Protein AF-A0A7Y5V5Z9-F1 (afdb_monomer_lite)

Structure (mmCIF, N/CA/C/O backbone):
data_AF-A0A7Y5V5Z9-F1
#
_entry.id   AF-A0A7Y5V5Z9-F1
#
loop_
_atom_site.group_PDB
_atom_site.id
_atom_site.type_symbol
_atom_site.label_atom_id
_atom_site.label_alt_id
_atom_site.label_comp_id
_atom_site.label_asym_id
_atom_site.label_entity_id
_atom_site.label_seq_id
_atom_site.pdbx_PDB_ins_code
_atom_site.Cartn_x
_atom_site.Cartn_y
_atom_site.Cartn_z
_atom_site.occupancy
_atom_site.B_iso_or_equiv
_atom_site.auth_seq_id
_atom_site.auth_comp_id
_atom_site.auth_asym_id
_atom_site.auth_atom_id
_atom_site.pdbx_PDB_model_num
ATOM 1 N N . MET A 1 1 ? 49.780 19.602 -108.040 1.00 44.00 1 MET A N 1
ATOM 2 C CA . MET A 1 1 ? 49.962 18.601 -106.967 1.00 44.00 1 MET A CA 1
ATOM 3 C C . MET A 1 1 ? 50.532 19.293 -105.732 1.00 44.00 1 MET A C 1
ATOM 5 O O . MET A 1 1 ? 51.737 19.474 -105.657 1.00 44.00 1 MET A O 1
ATOM 9 N N . ARG A 1 2 ? 49.679 19.759 -104.810 1.00 35.19 2 ARG A N 1
ATOM 10 C CA . ARG A 1 2 ? 50.057 20.140 -103.437 1.00 35.19 2 ARG A CA 1
ATOM 11 C C . ARG A 1 2 ? 48.888 19.784 -102.515 1.00 35.19 2 ARG A C 1
ATOM 13 O O . ARG A 1 2 ? 47.754 20.159 -102.791 1.00 35.19 2 ARG A O 1
ATOM 20 N N . LEU A 1 3 ? 49.211 18.950 -101.533 1.00 38.56 3 LEU A N 1
ATOM 21 C CA . LEU A 1 3 ? 48.338 18.221 -100.618 1.00 38.56 3 LEU A CA 1
ATOM 22 C C . LEU A 1 3 ? 47.793 19.135 -99.508 1.00 38.56 3 LEU A C 1
ATOM 24 O O . LEU A 1 3 ? 48.523 19.983 -98.998 1.00 38.56 3 LEU A O 1
ATOM 28 N N . LEU A 1 4 ? 46.537 18.896 -99.119 1.00 42.97 4 LEU A N 1
ATOM 29 C CA . LEU A 1 4 ? 45.947 19.326 -97.850 1.00 42.97 4 LEU A CA 1
ATOM 30 C C . LEU A 1 4 ? 46.611 18.599 -96.670 1.00 42.97 4 LEU A C 1
ATOM 32 O O . LEU A 1 4 ? 46.812 17.390 -96.750 1.00 42.97 4 LEU A O 1
ATOM 36 N N . SER A 1 5 ? 46.792 19.302 -95.549 1.00 54.59 5 SER A N 1
ATOM 37 C CA . SER A 1 5 ? 46.901 18.693 -94.217 1.00 54.59 5 SER A CA 1
ATOM 38 C C . SER A 1 5 ? 46.142 19.549 -93.202 1.00 54.59 5 SER A C 1
ATOM 40 O O . SER A 1 5 ? 46.555 20.661 -92.883 1.00 54.59 5 SER A O 1
ATOM 42 N N . PHE A 1 6 ? 45.015 19.023 -92.722 1.00 46.59 6 PHE A N 1
ATOM 43 C CA . PHE A 1 6 ? 44.246 19.528 -91.583 1.00 46.59 6 PHE A CA 1
ATOM 44 C C . PHE A 1 6 ? 44.761 18.840 -90.310 1.00 46.59 6 PHE A C 1
ATOM 46 O O . PHE A 1 6 ? 44.836 17.613 -90.269 1.00 46.59 6 PHE A O 1
ATOM 53 N N . LEU A 1 7 ? 45.104 19.613 -89.277 1.00 55.12 7 LEU A N 1
ATOM 54 C CA . LEU A 1 7 ? 45.460 19.099 -87.952 1.00 55.12 7 LEU A CA 1
ATOM 55 C C . LEU A 1 7 ? 44.203 19.124 -87.066 1.00 55.12 7 LEU A C 1
ATOM 57 O O . LEU A 1 7 ? 43.649 20.194 -86.818 1.00 55.12 7 LEU A O 1
ATOM 61 N N . ALA A 1 8 ? 43.743 17.961 -86.604 1.00 48.59 8 ALA A N 1
ATOM 62 C CA . ALA A 1 8 ? 42.643 17.844 -85.649 1.00 48.59 8 ALA A CA 1
ATOM 63 C C . ALA A 1 8 ? 43.195 17.842 -84.214 1.00 48.59 8 ALA A C 1
ATOM 65 O O . ALA A 1 8 ? 44.027 17.007 -83.862 1.00 48.59 8 ALA A O 1
ATOM 66 N N . PHE A 1 9 ? 42.729 18.782 -83.391 1.00 49.47 9 PHE A N 1
ATOM 67 C CA . PHE A 1 9 ? 43.051 18.880 -81.968 1.00 49.47 9 PHE A CA 1
ATOM 68 C C . PHE A 1 9 ? 42.037 18.035 -81.179 1.00 49.47 9 PHE A C 1
ATOM 70 O O . PHE A 1 9 ? 40.844 18.336 -81.186 1.00 49.47 9 PHE A O 1
ATOM 77 N N . VAL A 1 10 ? 42.486 16.958 -80.529 1.00 57.59 10 VAL A N 1
ATOM 78 C CA . VAL A 1 10 ? 41.646 16.130 -79.646 1.00 57.59 10 VAL A CA 1
ATOM 79 C C . VAL A 1 10 ? 41.722 16.701 -78.232 1.00 57.59 10 VAL A C 1
ATOM 81 O O . VAL A 1 10 ? 42.780 16.687 -77.608 1.00 57.59 10 VAL A O 1
ATOM 84 N N . ALA A 1 11 ? 40.600 17.210 -77.724 1.00 49.50 11 ALA A N 1
ATOM 85 C CA . ALA A 1 11 ? 40.460 17.619 -76.331 1.00 49.50 11 ALA A CA 1
ATOM 86 C C . ALA A 1 11 ? 40.194 16.384 -75.452 1.00 49.50 11 ALA A C 1
ATOM 88 O O . ALA A 1 11 ? 39.165 15.725 -75.592 1.00 49.50 11 ALA A O 1
ATOM 89 N N . ALA A 1 12 ? 41.121 16.068 -74.547 1.00 50.78 12 ALA A N 1
ATOM 90 C CA . ALA A 1 12 ? 40.931 15.047 -73.522 1.00 50.78 12 ALA A CA 1
ATOM 91 C C . ALA A 1 12 ? 40.111 15.635 -72.361 1.00 50.78 12 ALA A C 1
ATOM 93 O O . ALA A 1 12 ? 40.585 16.505 -71.632 1.00 50.78 12 ALA A O 1
ATOM 94 N N . GLY A 1 13 ? 38.867 15.181 -72.206 1.00 44.56 13 GLY A N 1
ATOM 95 C CA . GLY A 1 13 ? 38.032 15.500 -71.051 1.00 44.56 13 GLY A CA 1
ATOM 96 C C . GLY A 1 13 ? 38.411 14.636 -69.849 1.00 44.56 13 GLY A C 1
ATOM 97 O O . GLY A 1 13 ? 38.277 13.415 -69.898 1.00 44.56 13 GLY A O 1
ATOM 98 N N . SER A 1 14 ? 38.858 15.260 -68.760 1.00 49.44 14 SER A N 1
ATOM 99 C CA . SER A 1 14 ? 39.035 14.598 -67.465 1.00 49.44 14 SER A CA 1
ATOM 100 C C . SER A 1 14 ? 37.669 14.362 -66.819 1.00 49.44 14 SER A C 1
ATOM 102 O O . SER A 1 14 ? 37.056 15.289 -66.292 1.00 49.44 14 SER A O 1
ATOM 104 N N . ALA A 1 15 ? 37.182 13.123 -66.851 1.00 53.50 15 ALA A N 1
ATOM 105 C CA . ALA A 1 15 ? 36.038 12.713 -66.047 1.00 53.50 15 ALA A CA 1
ATOM 106 C C . ALA A 1 15 ? 36.472 12.625 -64.575 1.00 53.50 15 ALA A C 1
ATOM 108 O O . ALA A 1 15 ? 37.228 11.733 -64.189 1.00 53.50 15 ALA A O 1
ATOM 109 N N . ALA A 1 16 ? 36.007 13.564 -63.750 1.00 52.38 16 ALA A N 1
ATOM 110 C CA . ALA A 1 16 ? 36.101 13.457 -62.303 1.00 52.38 16 ALA A CA 1
ATOM 111 C C . ALA A 1 16 ? 35.260 12.255 -61.854 1.00 52.38 16 ALA A C 1
ATOM 113 O O . ALA A 1 16 ? 34.030 12.287 -61.906 1.00 52.38 16 ALA A O 1
ATOM 114 N N . ALA A 1 17 ? 35.923 11.177 -61.438 1.00 55.59 17 ALA A N 1
ATOM 115 C CA . ALA A 1 17 ? 35.263 10.082 -60.753 1.00 55.59 17 ALA A CA 1
ATOM 116 C C . ALA A 1 17 ? 34.705 10.626 -59.432 1.00 55.59 17 ALA A C 1
ATOM 118 O O . ALA A 1 17 ? 35.455 10.918 -58.500 1.00 55.59 17 ALA A O 1
ATOM 119 N N . ALA A 1 18 ? 33.384 10.789 -59.362 1.00 50.59 18 ALA A N 1
ATOM 120 C CA . ALA A 1 18 ? 32.686 10.970 -58.104 1.00 50.59 18 ALA A CA 1
ATOM 121 C C . ALA A 1 18 ? 32.953 9.720 -57.255 1.00 50.59 18 ALA A C 1
ATOM 123 O O . ALA A 1 18 ? 32.361 8.667 -57.484 1.00 50.59 18 ALA A O 1
ATOM 124 N N . GLN A 1 19 ? 33.894 9.818 -56.314 1.00 50.41 19 GLN A N 1
ATOM 125 C CA . GLN A 1 19 ? 34.071 8.808 -55.281 1.00 50.41 19 GLN A CA 1
ATOM 126 C C . GLN A 1 19 ? 32.762 8.744 -54.501 1.00 50.41 19 GLN A C 1
ATOM 128 O O . GLN A 1 19 ? 32.450 9.628 -53.703 1.00 50.41 19 GLN A O 1
ATOM 133 N N . THR A 1 20 ? 31.963 7.713 -54.765 1.00 44.06 20 THR A N 1
ATOM 134 C CA . THR A 1 20 ? 30.855 7.336 -53.900 1.00 44.06 20 THR A CA 1
ATOM 135 C C . THR A 1 20 ? 31.472 7.058 -52.536 1.00 44.06 20 THR A C 1
ATOM 137 O O . THR A 1 20 ? 32.159 6.052 -52.361 1.00 44.06 20 THR A O 1
ATOM 140 N N . ARG A 1 21 ? 31.318 7.994 -51.589 1.00 47.81 21 ARG A N 1
ATOM 141 C CA . ARG A 1 21 ? 31.726 7.782 -50.200 1.00 47.81 21 ARG A CA 1
ATOM 142 C C . ARG A 1 21 ? 31.042 6.486 -49.758 1.00 47.81 21 ARG A C 1
ATOM 144 O O . ARG A 1 21 ? 29.812 6.439 -49.837 1.00 47.81 21 ARG A O 1
ATOM 151 N N . PRO A 1 22 ? 31.789 5.442 -49.358 1.00 45.91 22 PRO A N 1
ATOM 152 C CA . PRO A 1 22 ? 31.173 4.250 -48.801 1.00 45.91 22 PRO A CA 1
ATOM 153 C C . PRO A 1 22 ? 30.233 4.700 -47.688 1.00 45.91 22 PRO A C 1
ATOM 155 O O . PRO A 1 22 ? 30.601 5.582 -46.901 1.00 45.91 22 PRO A O 1
ATOM 158 N N . ALA A 1 23 ? 29.020 4.145 -47.644 1.00 48.84 23 ALA A N 1
ATOM 159 C CA . ALA A 1 23 ? 28.173 4.321 -46.474 1.00 48.84 23 ALA A CA 1
ATOM 160 C C . ALA A 1 23 ? 29.029 3.996 -45.236 1.00 48.84 23 ALA A C 1
ATOM 162 O O . ALA A 1 23 ? 29.790 3.021 -45.292 1.00 48.84 23 ALA A O 1
ATOM 163 N N . PRO A 1 24 ? 29.002 4.825 -44.173 1.00 51.69 24 PRO A N 1
ATOM 164 C CA . PRO A 1 24 ? 29.730 4.496 -42.958 1.00 51.69 24 PRO A CA 1
ATOM 165 C C . PRO A 1 24 ? 29.340 3.072 -42.564 1.00 51.69 24 PRO A C 1
ATOM 167 O O . PRO A 1 24 ? 28.154 2.732 -42.576 1.00 51.69 24 PRO A O 1
ATOM 170 N N . ALA A 1 25 ? 30.343 2.228 -42.311 1.00 52.91 25 ALA A N 1
ATOM 171 C CA . ALA A 1 25 ? 30.101 0.887 -41.802 1.00 52.91 25 ALA A CA 1
ATOM 172 C C . ALA A 1 25 ? 29.157 1.000 -40.593 1.00 52.91 25 ALA A C 1
ATOM 174 O O . ALA A 1 25 ? 29.279 1.985 -39.853 1.00 52.91 25 ALA A O 1
ATOM 175 N N . PRO A 1 26 ? 28.208 0.063 -40.406 1.00 55.72 26 PRO A N 1
ATOM 176 C CA . PRO A 1 26 ? 27.334 0.097 -39.242 1.00 55.72 26 PRO A CA 1
ATOM 177 C C . PRO A 1 26 ? 28.219 0.243 -38.006 1.00 55.72 26 PRO A C 1
ATOM 179 O O . PRO A 1 26 ? 29.147 -0.545 -37.819 1.00 55.72 26 PRO A O 1
ATOM 182 N N . ALA A 1 27 ? 28.007 1.325 -37.255 1.00 63.00 27 ALA A N 1
ATOM 183 C CA . ALA A 1 27 ? 28.837 1.633 -36.107 1.00 63.00 27 ALA A CA 1
ATOM 184 C C . ALA A 1 27 ? 28.775 0.445 -35.145 1.00 63.00 27 ALA A C 1
ATOM 186 O O . ALA A 1 27 ? 27.692 -0.005 -34.779 1.00 63.00 27 ALA A O 1
ATOM 187 N N . ASP A 1 28 ? 29.934 -0.108 -34.810 1.00 81.38 28 ASP A N 1
ATOM 188 C CA . ASP A 1 28 ? 30.017 -1.226 -33.884 1.00 81.38 28 ASP A CA 1
ATOM 189 C C . ASP A 1 28 ? 29.849 -0.702 -32.456 1.00 81.38 28 ASP A C 1
ATOM 191 O O . ASP A 1 28 ? 30.337 0.382 -32.120 1.00 81.38 28 ASP A O 1
ATOM 195 N N . LEU A 1 29 ? 29.183 -1.487 -31.610 1.00 87.81 29 LEU A N 1
ATOM 196 C CA . LEU A 1 29 ? 28.948 -1.179 -30.202 1.00 87.81 29 LEU A CA 1
ATOM 197 C C . LEU A 1 29 ? 30.243 -0.749 -29.494 1.00 87.81 29 LEU A C 1
ATOM 199 O O . LEU A 1 29 ? 30.226 0.202 -28.715 1.00 87.81 29 LEU A O 1
ATOM 203 N N . THR A 1 30 ? 31.366 -1.380 -29.849 1.00 92.12 30 THR A N 1
ATOM 204 C CA . THR A 1 30 ? 32.716 -1.073 -29.361 1.00 92.12 30 THR A CA 1
ATOM 205 C C . THR A 1 30 ? 33.066 0.419 -29.455 1.00 92.12 30 THR A C 1
ATOM 207 O O . THR A 1 30 ? 33.673 0.977 -28.545 1.00 92.12 30 THR A O 1
ATOM 210 N N . THR A 1 31 ? 32.669 1.105 -30.533 1.00 92.44 31 THR A N 1
ATOM 211 C CA . THR A 1 31 ? 32.972 2.539 -30.713 1.00 92.44 31 THR A CA 1
ATOM 212 C C . THR A 1 31 ? 32.247 3.398 -29.679 1.00 92.44 31 THR A C 1
ATOM 214 O O . THR A 1 31 ? 32.820 4.343 -29.137 1.00 92.44 31 THR A O 1
ATOM 217 N N . PHE A 1 32 ? 30.993 3.065 -29.379 1.00 94.44 32 PHE A N 1
ATOM 218 C CA . PHE A 1 32 ? 30.188 3.808 -28.412 1.00 94.44 32 PHE A CA 1
ATOM 219 C C . PHE A 1 32 ? 30.513 3.420 -26.967 1.00 94.44 32 PHE A C 1
ATOM 221 O O . PHE A 1 32 ? 30.492 4.286 -26.097 1.00 94.44 32 PHE A O 1
ATOM 228 N N . GLU A 1 33 ? 30.912 2.168 -26.722 1.00 93.94 33 GLU A N 1
ATOM 229 C CA . GLU A 1 33 ? 31.521 1.739 -25.455 1.00 93.94 33 GLU A CA 1
ATOM 230 C C . GLU A 1 33 ? 32.780 2.561 -25.142 1.00 93.94 33 GLU A C 1
ATOM 232 O O . GLU A 1 33 ? 32.903 3.109 -24.052 1.00 93.94 33 GLU A O 1
ATOM 237 N N . MET A 1 34 ? 33.689 2.739 -26.106 1.00 95.19 34 MET A N 1
ATOM 238 C CA . MET A 1 34 ? 34.887 3.562 -25.897 1.00 95.19 34 MET A CA 1
ATOM 239 C C . MET A 1 34 ? 34.556 5.030 -25.601 1.00 95.19 34 MET A C 1
ATOM 241 O O . MET A 1 34 ? 35.213 5.647 -24.764 1.00 95.19 34 MET A O 1
ATOM 245 N N . ALA A 1 35 ? 33.544 5.596 -26.267 1.00 95.56 35 ALA A N 1
ATOM 246 C CA . ALA A 1 35 ? 33.079 6.952 -25.979 1.00 95.56 35 ALA A CA 1
ATOM 247 C C . ALA A 1 35 ? 32.504 7.064 -24.555 1.00 95.56 35 ALA A C 1
ATOM 249 O O . ALA A 1 35 ? 32.772 8.047 -23.865 1.00 95.56 35 ALA A O 1
ATOM 250 N N . TRP A 1 36 ? 31.775 6.041 -24.096 1.00 96.00 36 TRP A N 1
ATOM 251 C CA . TRP A 1 36 ? 31.250 5.955 -22.733 1.00 96.00 36 TRP A CA 1
ATOM 252 C C . TRP A 1 36 ? 32.373 5.924 -21.690 1.00 96.00 36 TRP A C 1
ATOM 254 O O . TRP A 1 36 ? 32.387 6.755 -20.785 1.00 96.00 36 TRP A O 1
ATOM 264 N N . GLU A 1 37 ? 33.354 5.033 -21.861 1.00 95.75 37 GLU A N 1
ATOM 265 C CA . GLU A 1 37 ? 34.519 4.915 -20.968 1.00 95.75 37 GLU A CA 1
ATOM 266 C C . GLU A 1 37 ? 35.376 6.194 -20.941 1.00 95.75 37 GLU A C 1
ATOM 268 O O . GLU A 1 37 ? 35.967 6.540 -19.920 1.00 95.75 37 GLU A O 1
ATOM 273 N N . ALA A 1 38 ? 35.419 6.939 -22.050 1.00 96.94 38 ALA A N 1
ATOM 274 C CA . ALA A 1 38 ? 36.104 8.229 -22.137 1.00 96.94 38 ALA A CA 1
ATOM 275 C C . ALA A 1 38 ? 35.311 9.402 -21.519 1.00 96.94 38 ALA A C 1
ATOM 277 O O . ALA A 1 38 ? 35.813 10.528 -21.488 1.00 96.94 38 ALA A O 1
ATOM 278 N N . GLY A 1 39 ? 34.078 9.172 -21.052 1.00 96.69 39 GLY A N 1
ATOM 279 C CA . GLY A 1 39 ? 33.185 10.205 -20.521 1.00 96.69 39 GLY A CA 1
ATOM 280 C C . GLY A 1 39 ? 32.496 11.070 -21.586 1.00 96.69 39 GLY A C 1
ATOM 281 O O . GLY A 1 39 ? 31.838 12.052 -21.238 1.00 96.69 39 GLY A O 1
ATOM 282 N N . ASP A 1 40 ? 32.601 10.723 -22.874 1.00 97.25 40 ASP A N 1
ATOM 283 C CA . ASP A 1 40 ? 31.857 11.365 -23.968 1.00 97.25 40 ASP A CA 1
ATOM 284 C C . ASP A 1 40 ? 30.444 10.764 -24.088 1.00 97.25 40 ASP A C 1
ATOM 286 O O . ASP A 1 40 ? 30.062 10.119 -25.074 1.00 97.25 40 ASP A O 1
ATOM 290 N N . TYR A 1 41 ? 29.646 10.975 -23.038 1.00 95.44 41 TYR A N 1
ATOM 291 C CA . TYR A 1 41 ? 28.277 10.467 -22.950 1.00 95.44 41 TYR A CA 1
ATOM 292 C C . TYR A 1 41 ? 27.371 10.923 -24.106 1.00 95.44 41 TYR A C 1
ATOM 294 O O . TYR A 1 41 ? 26.613 10.092 -24.603 1.00 95.44 41 TYR A O 1
ATOM 302 N N . PRO A 1 42 ? 27.419 12.180 -24.599 1.00 96.75 42 PRO A N 1
ATOM 303 C CA . PRO A 1 42 ? 26.586 12.590 -25.729 1.00 96.75 42 PRO A CA 1
ATOM 304 C C . PRO A 1 42 ? 26.853 11.799 -27.013 1.00 96.75 42 PRO A C 1
ATOM 306 O O . PRO A 1 42 ? 25.923 11.559 -27.786 1.00 96.75 42 PRO A O 1
ATOM 309 N N . THR A 1 43 ? 28.103 11.422 -27.287 1.00 94.31 43 THR A N 1
ATOM 310 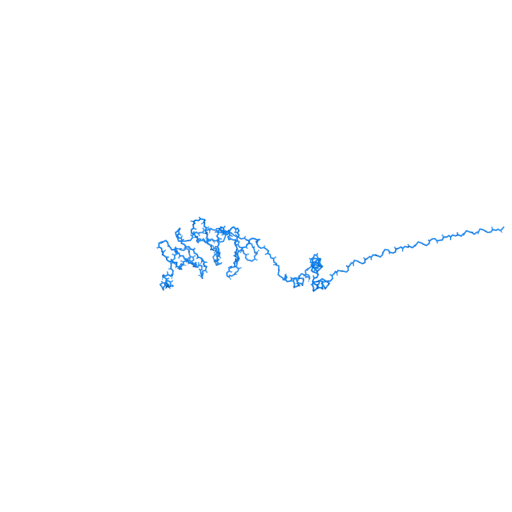C CA . THR A 1 43 ? 28.439 10.570 -28.438 1.00 94.31 43 THR A CA 1
ATOM 311 C C . THR A 1 43 ? 28.014 9.125 -28.195 1.00 94.31 43 THR A C 1
ATOM 313 O O . THR A 1 43 ? 27.378 8.532 -29.068 1.00 94.31 43 THR A O 1
ATOM 316 N N . ALA A 1 44 ? 28.288 8.581 -27.005 1.00 95.88 44 ALA A N 1
ATOM 317 C CA . ALA A 1 44 ? 27.902 7.220 -26.639 1.00 95.88 44 ALA A CA 1
ATOM 318 C C . ALA A 1 44 ? 26.379 7.006 -26.692 1.00 95.88 44 ALA A C 1
ATOM 320 O O . ALA A 1 44 ? 25.912 6.092 -27.367 1.00 95.88 44 ALA A O 1
ATOM 321 N N . LEU A 1 45 ? 25.598 7.886 -26.052 1.00 95.19 45 LEU A N 1
ATOM 322 C CA . LEU A 1 45 ? 24.138 7.773 -25.964 1.00 95.19 45 LEU A CA 1
ATOM 323 C C . LEU A 1 45 ? 23.462 7.857 -27.337 1.00 95.19 45 LEU A C 1
ATOM 325 O O . LEU A 1 45 ? 22.600 7.034 -27.631 1.00 95.19 45 LEU A O 1
ATOM 329 N N . ARG A 1 46 ? 23.892 8.782 -28.208 1.00 95.25 46 ARG A N 1
ATOM 330 C CA . ARG A 1 46 ? 23.378 8.866 -29.591 1.00 95.25 46 ARG A CA 1
ATOM 331 C C . ARG A 1 46 ? 23.700 7.611 -30.399 1.00 95.25 46 ARG A C 1
ATOM 333 O O . ARG A 1 46 ? 22.901 7.182 -31.223 1.00 95.25 46 ARG A O 1
ATOM 340 N N . GLY A 1 47 ? 24.872 7.026 -30.175 1.00 94.62 47 GLY A N 1
ATOM 341 C CA . GLY A 1 47 ? 25.260 5.775 -30.809 1.00 94.62 47 GLY A CA 1
ATOM 342 C C . GLY A 1 47 ? 24.451 4.574 -30.332 1.00 94.62 47 GLY A C 1
ATOM 343 O O . GLY A 1 47 ? 23.976 3.780 -31.141 1.00 94.62 47 GLY A O 1
ATOM 344 N N . PHE A 1 48 ? 24.242 4.464 -29.020 1.00 94.62 48 PHE A N 1
ATOM 345 C CA . PHE A 1 48 ? 23.373 3.447 -28.434 1.00 94.62 48 PHE A CA 1
ATOM 346 C C . PHE A 1 48 ? 21.934 3.564 -28.947 1.00 94.62 48 PHE A C 1
ATOM 348 O O . PHE A 1 48 ? 21.355 2.550 -29.323 1.00 94.62 48 PHE A O 1
ATOM 355 N N . GLU A 1 49 ? 21.384 4.777 -29.043 1.00 94.19 49 GLU A N 1
ATOM 356 C CA . GLU A 1 49 ? 20.056 5.031 -29.618 1.00 94.19 49 GLU A CA 1
ATOM 357 C C . GLU A 1 49 ? 19.962 4.519 -31.065 1.00 94.19 49 GLU A C 1
ATOM 359 O O . GLU A 1 49 ? 19.088 3.711 -31.371 1.00 94.19 49 GLU A O 1
ATOM 364 N N . GLN A 1 50 ? 20.937 4.847 -31.922 1.00 94.19 50 GLN A N 1
ATOM 365 C CA . GLN A 1 50 ? 20.991 4.333 -33.301 1.00 94.19 50 GLN A CA 1
ATOM 366 C C . GLN A 1 50 ? 21.023 2.797 -33.368 1.00 94.19 50 GLN A C 1
ATOM 368 O O . GLN A 1 50 ? 20.395 2.193 -34.240 1.00 94.19 50 GLN A O 1
ATOM 373 N N . LEU A 1 51 ? 21.749 2.144 -32.454 1.00 93.00 51 LEU A N 1
ATOM 374 C CA . LEU A 1 51 ? 21.791 0.682 -32.375 1.00 93.00 51 LEU A CA 1
ATOM 375 C C . LEU A 1 51 ? 20.447 0.092 -31.930 1.00 93.00 51 LEU A C 1
ATOM 377 O O . LEU A 1 51 ? 20.033 -0.937 -32.473 1.00 93.00 51 LEU A O 1
ATOM 381 N N . LEU A 1 52 ? 19.764 0.739 -30.982 1.00 92.00 52 LEU A N 1
ATOM 382 C CA . LEU A 1 52 ? 18.449 0.334 -30.472 1.00 92.00 52 LEU A CA 1
ATOM 383 C C . LEU A 1 52 ? 17.298 0.610 -31.452 1.00 92.00 52 LEU A C 1
ATOM 385 O O . LEU A 1 52 ? 16.257 -0.032 -31.349 1.00 92.00 52 LEU A O 1
ATOM 389 N N . GLU A 1 53 ? 17.480 1.506 -32.419 1.00 92.44 53 GLU A N 1
ATOM 390 C CA . GLU A 1 53 ? 16.519 1.759 -33.504 1.00 92.44 53 GLU A CA 1
ATOM 391 C C . GLU A 1 53 ? 16.742 0.862 -34.737 1.00 92.44 53 GLU A C 1
ATOM 393 O O . GLU A 1 53 ? 15.913 0.818 -35.649 1.00 92.44 53 GLU A O 1
ATOM 398 N N . SER A 1 54 ? 17.856 0.126 -34.789 1.00 90.88 54 SER A N 1
ATOM 399 C CA . SER A 1 54 ? 18.194 -0.741 -35.923 1.00 90.88 54 SER A CA 1
ATOM 400 C C . SER A 1 54 ? 17.353 -2.032 -35.967 1.00 90.88 54 SER A C 1
ATOM 402 O O . SER A 1 54 ? 16.861 -2.493 -34.935 1.00 90.88 54 SER A O 1
ATOM 404 N N . PRO A 1 55 ? 17.258 -2.722 -37.125 1.00 92.00 55 PRO A N 1
ATOM 405 C CA . PRO A 1 55 ? 16.629 -4.048 -37.210 1.00 92.00 55 PRO A CA 1
ATOM 406 C C . PRO A 1 55 ? 17.244 -5.101 -36.275 1.00 92.00 55 PRO A C 1
ATOM 408 O O . PRO A 1 55 ? 16.630 -6.128 -35.996 1.00 92.00 55 PRO A O 1
ATOM 411 N N . GLU A 1 56 ? 18.463 -4.856 -35.797 1.00 88.06 56 GLU A N 1
ATOM 412 C CA . GLU A 1 56 ? 19.216 -5.755 -34.930 1.00 88.06 56 GLU A CA 1
ATOM 413 C C . GLU A 1 56 ? 19.163 -5.320 -33.453 1.00 88.06 56 GLU A C 1
ATOM 415 O O . GLU A 1 56 ? 19.860 -5.898 -32.624 1.00 88.06 56 GLU A O 1
ATOM 420 N N . ALA A 1 57 ? 18.313 -4.350 -33.094 1.00 89.31 57 ALA A N 1
ATOM 421 C CA . ALA A 1 57 ? 18.183 -3.776 -31.750 1.00 89.31 57 ALA A CA 1
ATOM 422 C C . ALA A 1 57 ? 18.148 -4.808 -30.614 1.00 89.31 57 ALA A C 1
ATOM 424 O O . ALA A 1 57 ? 18.817 -4.643 -29.591 1.00 89.31 57 ALA A O 1
ATOM 425 N N . SER A 1 58 ? 17.418 -5.913 -30.803 1.00 87.81 58 SER A N 1
ATOM 426 C CA . SER A 1 58 ? 17.293 -6.974 -29.798 1.00 87.81 58 SER A CA 1
ATOM 427 C C . SER A 1 58 ? 18.638 -7.585 -29.390 1.00 87.81 58 SER A C 1
ATOM 429 O O . SER A 1 58 ? 18.776 -8.017 -28.247 1.00 87.81 58 SER A O 1
ATOM 431 N N . ARG A 1 59 ? 19.644 -7.599 -30.279 1.00 90.25 59 ARG A N 1
ATOM 432 C CA . ARG A 1 59 ? 20.985 -8.121 -29.962 1.00 90.25 59 ARG A CA 1
ATOM 433 C C . ARG A 1 59 ? 21.795 -7.164 -29.083 1.00 90.25 59 ARG A C 1
ATOM 435 O O . ARG A 1 59 ? 22.665 -7.607 -28.341 1.00 90.25 59 ARG A O 1
ATOM 442 N N . TRP A 1 60 ? 21.506 -5.865 -29.162 1.00 90.56 60 TRP A N 1
ATOM 443 C CA . TRP A 1 60 ? 22.248 -4.810 -28.469 1.00 90.56 60 TRP A CA 1
ATOM 444 C C . TRP A 1 60 ? 21.631 -4.406 -27.137 1.00 90.56 60 TRP A C 1
ATOM 446 O O . TRP A 1 60 ? 22.354 -3.994 -26.232 1.00 90.56 60 TRP A O 1
ATOM 456 N N . HIS A 1 61 ? 20.315 -4.578 -27.001 1.00 88.69 61 HIS A N 1
ATOM 457 C CA . HIS A 1 61 ? 19.534 -4.104 -25.862 1.00 88.69 61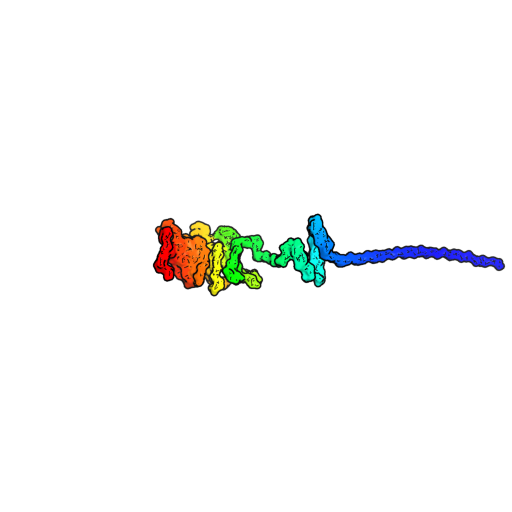 HIS A CA 1
ATOM 458 C C . HIS A 1 61 ? 20.147 -4.471 -24.510 1.00 88.69 61 HIS A C 1
ATOM 460 O O . HIS A 1 61 ? 20.373 -3.601 -23.677 1.00 88.69 61 HIS A O 1
ATOM 466 N N . ARG A 1 62 ? 20.471 -5.752 -24.293 1.00 89.00 62 ARG A N 1
ATOM 467 C CA . ARG A 1 62 ? 21.039 -6.207 -23.016 1.00 89.00 62 ARG A CA 1
ATOM 468 C C . ARG A 1 62 ? 22.390 -5.561 -22.714 1.00 89.00 62 ARG A C 1
ATOM 470 O O . ARG A 1 62 ? 22.620 -5.139 -21.590 1.00 89.00 62 ARG A O 1
ATOM 477 N N . ARG A 1 63 ? 23.280 -5.492 -23.702 1.00 91.62 63 ARG A N 1
ATOM 478 C CA . ARG A 1 63 ? 24.648 -5.012 -23.496 1.00 91.62 63 ARG A CA 1
ATOM 479 C C . ARG A 1 63 ? 24.687 -3.502 -23.251 1.00 91.62 63 ARG A C 1
ATOM 481 O O . ARG A 1 63 ? 25.365 -3.056 -22.335 1.00 91.62 63 ARG A O 1
ATOM 488 N N . ILE A 1 64 ? 23.897 -2.735 -24.003 1.00 92.75 64 ILE A N 1
ATOM 489 C CA . ILE A 1 64 ? 23.703 -1.294 -23.773 1.00 92.75 64 ILE A CA 1
ATOM 490 C C . ILE A 1 64 ? 23.125 -1.045 -22.376 1.00 92.75 64 ILE A C 1
ATOM 492 O O . ILE A 1 64 ? 23.571 -0.146 -21.665 1.00 92.75 64 ILE A O 1
ATOM 496 N N . ALA A 1 65 ? 22.173 -1.873 -21.953 1.00 90.06 65 ALA A N 1
ATOM 497 C CA . ALA A 1 65 ? 21.580 -1.790 -20.629 1.00 90.06 65 ALA A CA 1
ATOM 498 C C . ALA A 1 65 ? 22.585 -2.116 -19.501 1.00 90.06 65 ALA A C 1
ATOM 500 O O . ALA A 1 65 ? 22.567 -1.477 -18.455 1.00 90.06 65 ALA A O 1
ATOM 501 N N . GLU A 1 66 ? 23.511 -3.055 -19.717 1.00 91.38 66 GLU A N 1
ATOM 502 C CA . GLU A 1 66 ? 24.614 -3.339 -18.783 1.00 91.38 66 GLU A CA 1
ATOM 503 C C . GLU A 1 66 ? 25.593 -2.159 -18.662 1.00 91.38 66 GLU A C 1
ATOM 505 O O . GLU A 1 66 ? 26.015 -1.840 -17.554 1.00 91.38 66 GLU A O 1
ATOM 510 N N . ILE A 1 67 ? 25.920 -1.487 -19.773 1.00 92.75 67 ILE A N 1
ATOM 511 C CA . ILE A 1 67 ? 26.815 -0.314 -19.792 1.00 92.75 67 ILE A CA 1
ATOM 512 C C . ILE A 1 67 ? 26.180 0.881 -19.075 1.00 92.75 67 ILE A C 1
ATOM 514 O O . ILE A 1 67 ? 26.820 1.550 -18.267 1.00 92.75 67 ILE A O 1
ATOM 518 N N . THR A 1 68 ? 24.909 1.149 -19.375 1.00 90.75 68 THR A N 1
ATOM 519 C CA . THR A 1 68 ? 24.172 2.305 -18.842 1.00 90.75 68 THR A CA 1
ATOM 520 C C . THR A 1 68 ? 23.614 2.072 -17.437 1.00 90.75 68 THR A C 1
ATOM 522 O O . THR A 1 68 ? 23.167 3.019 -16.795 1.00 90.75 68 THR A O 1
ATOM 525 N N . GLY A 1 69 ? 23.657 0.832 -16.940 1.00 86.50 69 GLY A N 1
ATOM 526 C CA . GLY A 1 69 ? 23.123 0.439 -15.634 1.00 86.50 69 GLY A CA 1
ATOM 527 C C . GLY A 1 69 ? 21.614 0.159 -15.615 1.00 86.50 69 GLY A C 1
ATOM 528 O O . GLY A 1 69 ? 21.085 -0.233 -14.579 1.00 86.50 69 GLY A O 1
ATOM 529 N N . GLU A 1 70 ? 20.925 0.285 -16.749 1.00 78.62 70 GLU A N 1
ATOM 530 C CA . GLU A 1 70 ? 19.470 0.124 -16.895 1.00 78.62 70 GLU A CA 1
ATOM 531 C C . GLU A 1 70 ? 19.085 -1.274 -17.421 1.00 78.62 70 GLU A C 1
ATOM 533 O O . GLU A 1 70 ? 18.252 -1.419 -18.313 1.00 78.62 70 GLU A O 1
ATOM 538 N N . VAL A 1 71 ? 19.689 -2.344 -16.878 1.00 78.56 71 VAL A N 1
ATOM 539 C CA . VAL A 1 71 ? 19.396 -3.750 -17.274 1.00 78.56 71 VAL A CA 1
ATOM 540 C C . VAL A 1 71 ? 17.908 -4.099 -17.125 1.00 78.56 71 VAL A C 1
ATOM 542 O O . VAL A 1 71 ? 17.398 -4.998 -17.800 1.00 78.56 71 VAL A O 1
ATOM 545 N N . TYR A 1 72 ? 17.198 -3.375 -16.261 1.00 73.12 72 TYR A N 1
ATOM 546 C CA . TYR A 1 72 ? 15.776 -3.547 -16.017 1.00 73.12 72 TYR A CA 1
ATOM 547 C C . TYR A 1 72 ? 14.956 -2.487 -16.746 1.00 73.12 72 TYR A C 1
ATOM 549 O O . TYR A 1 72 ? 15.254 -1.300 -16.702 1.00 73.12 72 TYR A O 1
ATOM 557 N N . VAL A 1 73 ? 13.857 -2.919 -17.366 1.00 72.12 73 VAL A N 1
ATOM 558 C CA . VAL A 1 73 ? 12.870 -1.995 -17.926 1.00 72.12 73 VAL A CA 1
ATOM 559 C C . VAL A 1 73 ? 12.135 -1.318 -16.775 1.00 72.12 73 VAL A C 1
ATOM 561 O O . VAL A 1 73 ? 11.331 -1.945 -16.080 1.00 72.12 73 VAL A O 1
ATOM 564 N N . THR A 1 74 ? 12.396 -0.029 -16.589 1.00 81.19 74 THR A N 1
ATOM 565 C CA . THR A 1 74 ? 11.669 0.792 -15.624 1.00 81.19 74 THR A CA 1
ATOM 566 C C . THR A 1 74 ? 10.339 1.244 -16.225 1.00 81.19 74 THR A C 1
ATOM 568 O O . THR A 1 74 ? 10.285 1.809 -17.316 1.00 81.19 74 THR A O 1
ATOM 571 N N . ARG A 1 75 ? 9.241 1.006 -15.500 1.00 83.31 75 ARG A N 1
ATOM 572 C CA . ARG A 1 75 ? 7.913 1.535 -15.829 1.00 83.31 75 ARG A CA 1
ATOM 573 C C . ARG A 1 75 ? 7.473 2.491 -14.737 1.00 83.31 75 ARG A C 1
ATOM 575 O O . ARG A 1 75 ? 7.309 2.092 -13.586 1.00 83.31 75 ARG A O 1
ATOM 582 N N . GLU A 1 76 ? 7.208 3.734 -15.114 1.00 90.12 76 GLU A N 1
ATOM 583 C CA . GLU A 1 76 ? 6.596 4.688 -14.201 1.00 90.12 76 GLU A CA 1
ATOM 584 C C . GLU A 1 76 ? 5.129 4.304 -13.940 1.00 90.12 76 GLU A C 1
ATOM 586 O O . GLU A 1 76 ? 4.329 4.162 -14.868 1.00 90.12 76 GLU A O 1
ATOM 591 N N . LEU A 1 77 ? 4.777 4.104 -12.665 1.00 89.44 77 LEU A N 1
ATOM 592 C CA . LEU A 1 77 ? 3.402 3.802 -12.243 1.00 89.44 77 LEU A CA 1
ATOM 593 C C . LEU A 1 77 ? 2.623 5.068 -11.852 1.00 89.44 77 LEU A C 1
ATOM 595 O O . LEU A 1 77 ? 1.407 5.130 -12.045 1.00 89.44 77 LEU A O 1
ATOM 599 N N . ALA A 1 78 ? 3.309 6.069 -11.290 1.00 91.94 78 ALA A N 1
ATOM 600 C CA . ALA A 1 78 ? 2.742 7.367 -10.934 1.00 91.94 78 ALA A CA 1
ATOM 601 C C . ALA A 1 78 ? 3.835 8.425 -10.707 1.00 91.94 78 ALA A C 1
ATOM 603 O O . ALA A 1 78 ? 4.740 8.195 -9.908 1.00 91.94 78 ALA A O 1
ATOM 604 N N . ALA A 1 79 ? 3.658 9.610 -11.298 1.00 92.94 79 ALA A N 1
ATOM 605 C CA . ALA A 1 79 ? 4.567 10.752 -11.145 1.00 92.94 79 ALA A CA 1
ATOM 606 C C . ALA A 1 79 ? 4.600 11.346 -9.725 1.00 92.94 79 ALA A C 1
ATOM 608 O O . ALA A 1 79 ? 5.622 11.854 -9.277 1.00 92.94 79 ALA A O 1
ATOM 609 N N . ASP A 1 80 ? 3.475 11.297 -9.006 1.00 93.38 80 ASP A N 1
ATOM 610 C CA . ASP A 1 80 ? 3.297 11.842 -7.650 1.00 93.38 80 ASP A CA 1
ATOM 611 C C . ASP A 1 80 ? 3.017 10.744 -6.607 1.00 93.38 80 ASP A C 1
ATOM 613 O O . ASP A 1 80 ? 2.451 11.003 -5.540 1.00 93.38 80 ASP A O 1
ATOM 617 N N . GLY A 1 81 ? 3.369 9.496 -6.932 1.00 95.62 81 GLY A N 1
ATOM 618 C CA . GLY A 1 81 ? 3.173 8.354 -6.049 1.00 95.62 81 GLY A CA 1
ATOM 619 C C . GLY A 1 81 ? 4.091 8.408 -4.828 1.00 95.62 81 GLY A C 1
ATOM 620 O O . GLY A 1 81 ? 5.280 8.693 -4.933 1.00 95.62 81 GLY A O 1
ATOM 621 N N . ARG A 1 82 ? 3.547 8.091 -3.653 1.00 96.88 82 ARG A N 1
ATOM 622 C CA . ARG A 1 82 ? 4.317 7.952 -2.405 1.00 96.88 82 ARG A CA 1
ATOM 623 C C . ARG A 1 82 ? 3.830 6.765 -1.583 1.00 96.88 82 ARG A C 1
ATOM 625 O O . ARG A 1 82 ? 2.800 6.177 -1.892 1.00 96.88 82 ARG A O 1
ATOM 632 N N . THR A 1 83 ? 4.544 6.435 -0.508 1.00 95.94 83 THR A N 1
ATOM 633 C CA . THR A 1 83 ? 4.139 5.375 0.438 1.00 95.94 83 THR A CA 1
ATOM 634 C C . THR A 1 83 ? 3.866 4.040 -0.273 1.00 95.94 83 THR A C 1
ATOM 636 O O . THR A 1 83 ? 2.859 3.383 -0.017 1.00 95.94 83 THR A O 1
ATOM 639 N N . VAL A 1 84 ? 4.740 3.651 -1.208 1.00 96.69 84 VAL A N 1
ATOM 640 C CA . VAL A 1 84 ? 4.587 2.395 -1.957 1.00 96.69 84 VAL A CA 1
ATOM 641 C C . VAL A 1 84 ? 4.690 1.208 -0.998 1.00 96.69 84 VAL A C 1
ATOM 643 O O . VAL A 1 84 ? 5.606 1.143 -0.176 1.00 96.69 84 VAL A O 1
ATOM 646 N N . ARG A 1 85 ? 3.746 0.269 -1.087 1.00 95.44 85 ARG A N 1
ATOM 647 C CA . ARG A 1 85 ? 3.701 -0.954 -0.273 1.00 95.44 85 ARG A CA 1
ATOM 648 C C . ARG A 1 85 ? 3.235 -2.128 -1.115 1.00 95.44 85 ARG A C 1
ATOM 650 O O . ARG A 1 85 ? 2.278 -1.998 -1.872 1.00 95.44 85 ARG A O 1
ATOM 657 N N . PHE A 1 86 ? 3.875 -3.273 -0.933 1.00 95.75 86 PHE A N 1
ATOM 658 C CA . PHE A 1 86 ? 3.443 -4.542 -1.509 1.00 95.75 86 PHE A CA 1
ATOM 659 C C . PHE A 1 86 ? 2.689 -5.357 -0.459 1.00 95.75 86 PHE A C 1
ATOM 661 O O . PHE A 1 86 ? 2.998 -5.279 0.734 1.00 95.75 86 PHE A O 1
ATOM 668 N N . SER A 1 87 ? 1.699 -6.135 -0.895 1.00 94.62 87 SER A N 1
ATOM 669 C CA . SER A 1 87 ? 1.118 -7.179 -0.053 1.00 94.62 87 SER A CA 1
ATOM 670 C C . SER A 1 87 ? 2.146 -8.298 0.193 1.00 94.62 87 SER A C 1
ATOM 672 O O . SER A 1 87 ? 3.077 -8.447 -0.600 1.00 94.62 87 SER A O 1
ATOM 674 N N . PRO A 1 88 ? 2.013 -9.102 1.265 1.00 92.00 88 PRO A N 1
ATOM 675 C CA . PRO A 1 88 ? 3.009 -10.120 1.613 1.00 92.00 88 PRO A CA 1
ATOM 676 C C . PRO A 1 88 ? 3.317 -11.146 0.509 1.00 92.00 88 PRO A C 1
ATOM 678 O O . PRO A 1 88 ? 4.466 -11.557 0.375 1.00 92.00 88 PRO A O 1
ATOM 681 N N . GLY A 1 89 ? 2.319 -11.558 -0.279 1.00 94.31 89 GLY A N 1
ATOM 682 C CA . GLY A 1 89 ? 2.483 -12.467 -1.419 1.00 94.31 89 GLY A CA 1
ATOM 683 C C . GLY A 1 89 ? 2.682 -11.749 -2.755 1.00 94.31 89 GLY A C 1
ATOM 684 O O . GLY A 1 89 ? 2.676 -12.390 -3.803 1.00 94.31 89 GLY A O 1
ATOM 685 N N . SER A 1 90 ? 2.852 -10.424 -2.741 1.00 95.69 90 SER A N 1
ATOM 686 C CA . SER A 1 90 ? 3.026 -9.590 -3.934 1.00 95.69 90 SER A CA 1
ATOM 687 C C . SER A 1 90 ? 1.893 -9.710 -4.959 1.00 95.69 90 SER A C 1
ATOM 689 O O . SER A 1 90 ? 2.110 -9.466 -6.140 1.00 95.69 90 SER A O 1
ATOM 691 N N . LYS A 1 91 ? 0.664 -10.051 -4.550 1.00 97.25 91 LYS A N 1
ATOM 692 C CA . LYS A 1 91 ? -0.519 -9.955 -5.427 1.00 97.25 91 LYS A CA 1
ATOM 693 C C . LYS A 1 91 ? -0.901 -8.500 -5.699 1.00 97.25 91 LYS A C 1
ATOM 695 O O . LYS A 1 91 ? -1.284 -8.153 -6.821 1.00 97.25 91 LYS A O 1
ATOM 700 N N . TRP A 1 92 ? -0.779 -7.654 -4.677 1.00 97.81 92 TRP A N 1
ATOM 701 C CA . TRP A 1 92 ? -1.192 -6.257 -4.703 1.00 97.81 92 TRP A CA 1
ATOM 702 C C . TRP A 1 92 ? -0.023 -5.318 -4.415 1.00 97.81 92 TRP A C 1
ATOM 704 O O . TRP A 1 92 ? 0.836 -5.599 -3.579 1.00 97.81 92 TRP A O 1
ATOM 714 N N . VAL A 1 93 ? -0.038 -4.163 -5.072 1.00 97.62 93 VAL A N 1
ATOM 715 C CA . VAL A 1 93 ? 0.789 -3.006 -4.735 1.00 97.62 93 VAL A CA 1
ATOM 716 C C . VAL A 1 93 ? -0.124 -1.810 -4.500 1.00 97.62 93 VAL A C 1
ATOM 718 O O . VAL A 1 93 ? -1.103 -1.604 -5.221 1.00 97.62 93 VAL A O 1
ATOM 721 N N . THR A 1 94 ? 0.187 -1.030 -3.473 1.00 98.06 94 THR A N 1
ATOM 722 C CA . THR A 1 94 ? -0.527 0.198 -3.137 1.00 98.06 94 THR A CA 1
ATOM 723 C C . THR A 1 94 ? 0.419 1.378 -3.069 1.00 98.06 94 THR A C 1
ATOM 725 O O . THR A 1 94 ? 1.561 1.222 -2.642 1.00 98.06 94 THR A O 1
ATOM 728 N N . TRP A 1 95 ? -0.067 2.557 -3.429 1.00 98.19 95 TRP A N 1
ATOM 729 C CA . TRP A 1 95 ? 0.634 3.824 -3.233 1.00 98.19 95 TRP A CA 1
ATOM 730 C C . TRP A 1 95 ? -0.374 4.943 -3.008 1.00 98.19 95 TRP A C 1
ATOM 732 O O . TRP A 1 95 ? -1.538 4.832 -3.377 1.00 98.19 95 TRP A O 1
ATOM 742 N N . GLU A 1 96 ? 0.064 6.037 -2.406 1.00 98.06 96 GLU A N 1
ATOM 743 C CA . GLU A 1 96 ? -0.764 7.210 -2.163 1.00 98.06 96 GLU A CA 1
ATOM 744 C C . GLU A 1 96 ? -0.538 8.272 -3.247 1.00 98.06 96 GLU A C 1
ATOM 746 O O . GLU A 1 96 ? 0.590 8.475 -3.699 1.00 98.06 96 GLU A O 1
ATOM 751 N N . ARG A 1 97 ? -1.609 8.975 -3.635 1.00 97.31 97 ARG A N 1
ATOM 752 C CA . ARG A 1 97 ? -1.596 10.141 -4.536 1.00 97.31 97 ARG A CA 1
ATOM 753 C C . ARG A 1 97 ? -2.427 11.292 -3.970 1.00 97.31 97 ARG A C 1
ATOM 755 O O . ARG A 1 97 ? -3.251 11.102 -3.070 1.00 97.31 97 ARG A O 1
ATOM 762 N N . GLY A 1 98 ? -2.236 12.490 -4.521 1.00 94.56 98 GLY A N 1
ATOM 763 C CA . GLY A 1 98 ? -2.976 13.687 -4.113 1.00 94.56 98 GLY A CA 1
ATOM 764 C C . GLY A 1 98 ? -2.496 14.292 -2.782 1.00 94.56 98 GLY A C 1
ATOM 765 O O . GLY A 1 98 ? -1.430 13.921 -2.285 1.00 94.56 98 GLY A O 1
ATOM 766 N N . PRO A 1 99 ? -3.245 15.234 -2.181 1.00 93.06 99 PRO A N 1
ATOM 767 C CA . PRO A 1 99 ? -2.794 15.998 -1.014 1.00 93.06 99 PRO A CA 1
ATOM 768 C C . PRO A 1 99 ? -2.533 15.134 0.228 1.00 93.06 99 PRO A C 1
ATOM 770 O O . PRO A 1 99 ? -3.297 14.219 0.522 1.00 93.06 99 PRO A O 1
ATOM 773 N N . THR A 1 100 ? -1.512 15.467 1.024 1.00 89.44 100 THR A N 1
ATOM 774 C CA . THR A 1 100 ? -1.164 14.729 2.260 1.00 89.44 100 THR A CA 1
ATOM 775 C C . THR A 1 100 ? -2.290 14.713 3.297 1.00 89.44 100 THR A C 1
ATOM 777 O O . THR A 1 100 ? -2.424 13.747 4.040 1.00 89.44 100 THR A O 1
ATOM 780 N N . ALA A 1 101 ? -3.127 15.752 3.338 1.00 89.69 101 ALA A N 1
ATOM 781 C CA . ALA A 1 101 ? -4.244 15.839 4.279 1.00 89.69 101 ALA A CA 1
ATOM 782 C C . ALA A 1 101 ? -5.433 14.926 3.920 1.00 89.69 101 ALA A C 1
ATOM 784 O O . ALA A 1 101 ? -6.248 14.623 4.788 1.00 89.69 101 ALA A O 1
ATOM 785 N N . ALA A 1 102 ? -5.550 14.511 2.655 1.00 92.00 102 ALA A N 1
ATOM 786 C CA . ALA A 1 102 ? -6.656 13.694 2.160 1.00 92.00 102 ALA A CA 1
ATOM 787 C C . ALA A 1 102 ? -6.220 12.829 0.957 1.00 92.00 102 ALA A C 1
ATOM 789 O O . ALA A 1 102 ? -6.756 12.999 -0.144 1.00 92.00 102 ALA A O 1
ATOM 790 N N . PRO A 1 103 ? -5.230 11.935 1.133 1.00 96.19 103 PRO A N 1
ATOM 791 C CA . PRO A 1 103 ? -4.704 11.139 0.037 1.00 96.19 103 PRO A CA 1
ATOM 792 C C . PRO A 1 103 ? -5.718 10.131 -0.482 1.00 96.19 103 PRO A C 1
ATOM 794 O O . PRO A 1 103 ? -6.599 9.663 0.244 1.00 96.19 103 PRO A O 1
ATOM 797 N N . TRP A 1 104 ? -5.521 9.739 -1.734 1.00 97.56 104 TRP A N 1
ATOM 798 C CA . TRP A 1 104 ? -6.094 8.522 -2.286 1.00 97.56 104 TRP A CA 1
ATOM 799 C C . TRP A 1 104 ? -5.036 7.429 -2.271 1.00 97.56 104 TRP A C 1
ATOM 801 O O . TRP A 1 104 ? -3.972 7.600 -2.860 1.00 97.56 104 TRP A O 1
ATOM 811 N N . THR A 1 105 ? -5.335 6.307 -1.628 1.00 98.31 105 THR A N 1
ATOM 812 C CA . THR A 1 105 ? -4.583 5.066 -1.799 1.00 98.31 105 THR A CA 1
ATOM 813 C C . THR A 1 105 ? -5.057 4.407 -3.089 1.00 98.31 105 THR A C 1
ATOM 815 O O . THR A 1 105 ? -6.241 4.114 -3.244 1.00 98.31 105 THR A O 1
ATOM 818 N N . ILE A 1 106 ? -4.140 4.177 -4.018 1.00 98.44 106 ILE A N 1
ATOM 819 C CA . ILE A 1 106 ? -4.360 3.459 -5.271 1.00 98.44 106 ILE A CA 1
ATOM 820 C C . ILE A 1 106 ? -3.966 2.001 -5.069 1.00 98.44 106 ILE A C 1
ATOM 822 O O . ILE A 1 106 ? -2.990 1.722 -4.377 1.00 98.44 106 ILE A O 1
ATOM 826 N N . VAL A 1 107 ? -4.715 1.083 -5.675 1.00 98.31 107 VAL A N 1
ATOM 827 C CA . VAL A 1 107 ? -4.481 -0.361 -5.605 1.00 98.31 107 VAL A CA 1
ATOM 828 C C . VAL A 1 107 ? -4.280 -0.889 -7.017 1.00 98.31 107 VAL A C 1
ATOM 830 O O . VAL A 1 107 ? -5.148 -0.724 -7.880 1.00 98.31 107 VAL A O 1
ATOM 833 N N . ALA A 1 108 ? -3.151 -1.548 -7.258 1.00 97.81 108 ALA A N 1
ATOM 834 C CA . ALA A 1 108 ? -2.879 -2.226 -8.516 1.00 97.81 108 ALA A CA 1
ATOM 835 C C . ALA A 1 108 ? -2.480 -3.680 -8.304 1.00 97.81 108 ALA A C 1
ATOM 837 O O . ALA A 1 108 ? -1.913 -4.060 -7.278 1.00 97.81 108 ALA A O 1
ATOM 838 N N . ARG A 1 109 ? -2.774 -4.493 -9.314 1.00 97.31 109 ARG A N 1
ATOM 839 C CA . ARG A 1 109 ? -2.325 -5.877 -9.400 1.00 97.31 109 ARG A CA 1
ATOM 840 C C . ARG A 1 109 ? -0.877 -5.903 -9.873 1.00 97.31 109 ARG A C 1
ATOM 842 O O . ARG A 1 109 ? -0.549 -5.268 -10.867 1.00 97.31 109 ARG A O 1
ATOM 849 N N . VAL A 1 110 ? -0.020 -6.657 -9.195 1.00 96.69 110 VAL A N 1
ATOM 850 C CA . VAL A 1 110 ? 1.414 -6.723 -9.544 1.00 96.69 110 VAL A CA 1
ATOM 851 C C . VAL A 1 110 ? 1.653 -7.497 -10.841 1.00 96.69 110 VAL A C 1
ATOM 853 O O . VAL A 1 110 ? 2.529 -7.130 -11.613 1.00 96.69 110 VAL A O 1
ATOM 856 N N . ALA A 1 111 ? 0.847 -8.528 -11.117 1.00 96.00 111 ALA A N 1
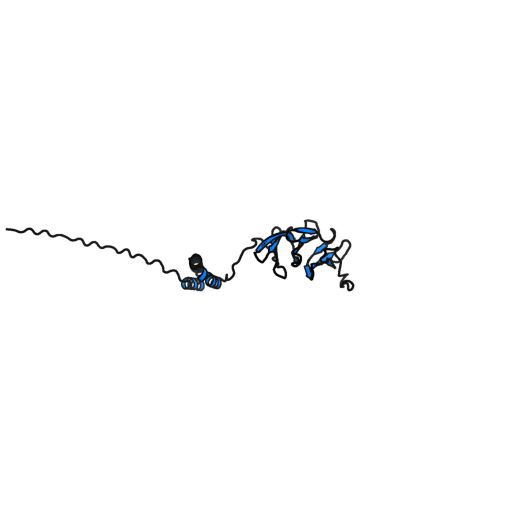ATOM 857 C CA . ALA A 1 111 ? 1.027 -9.406 -12.278 1.00 96.00 111 ALA A CA 1
ATOM 858 C C . ALA A 1 111 ? 1.042 -8.667 -13.631 1.00 96.00 111 ALA A C 1
ATOM 860 O O . ALA A 1 111 ? 1.739 -9.082 -14.551 1.00 96.00 111 ALA A O 1
ATOM 861 N N . ASP A 1 112 ? 0.269 -7.588 -13.756 1.00 94.88 112 ASP A N 1
ATOM 862 C CA . ASP A 1 112 ? 0.109 -6.807 -14.989 1.00 94.88 112 ASP A CA 1
ATOM 863 C C . ASP A 1 112 ? 0.221 -5.287 -14.765 1.00 94.88 112 ASP A C 1
ATOM 865 O O . ASP A 1 112 ? 0.060 -4.496 -15.701 1.00 94.88 112 ASP A O 1
ATOM 869 N N . TRP A 1 113 ? 0.516 -4.867 -13.530 1.00 94.44 113 TRP A N 1
ATOM 870 C CA . TRP A 1 113 ? 0.575 -3.471 -13.085 1.00 94.44 113 TRP A CA 1
ATOM 871 C C . TRP A 1 113 ? -0.726 -2.688 -13.306 1.00 94.44 113 TRP A C 1
ATOM 873 O O . TRP A 1 113 ? -0.720 -1.455 -13.370 1.00 94.44 113 TRP A O 1
ATOM 883 N N . ARG A 1 114 ? -1.864 -3.380 -13.440 1.00 95.38 114 ARG A N 1
ATOM 884 C CA . ARG A 1 114 ? -3.154 -2.739 -13.689 1.00 95.38 114 ARG A CA 1
ATOM 885 C C . ARG A 1 114 ? -3.719 -2.156 -12.398 1.00 95.38 114 ARG A C 1
ATOM 887 O O . ARG A 1 114 ? -3.942 -2.885 -11.434 1.00 95.38 114 ARG A O 1
ATOM 894 N N . VAL A 1 115 ? -4.034 -0.859 -12.408 1.00 97.56 115 VAL A N 1
ATOM 895 C CA . VAL A 1 115 ? -4.853 -0.228 -11.361 1.00 97.56 115 VAL A CA 1
ATOM 896 C C . VAL A 1 115 ? -6.247 -0.845 -11.389 1.00 97.56 115 VAL A C 1
ATOM 898 O O . VAL A 1 115 ? -6.910 -0.850 -12.429 1.00 97.56 115 VAL A O 1
ATOM 901 N 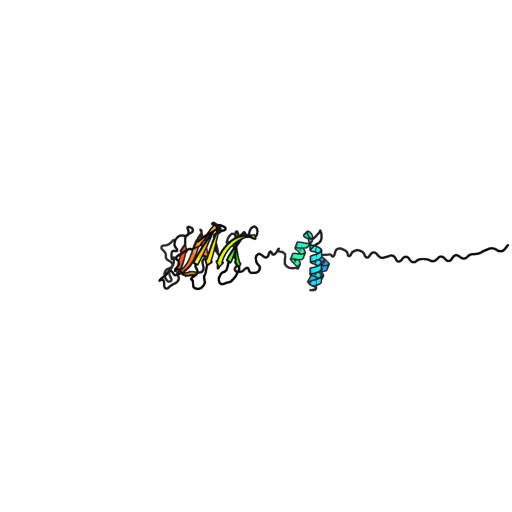N . VAL A 1 116 ? -6.677 -1.377 -10.250 1.00 97.81 116 VAL A N 1
ATOM 902 C CA . VAL A 1 116 ? -7.977 -2.042 -10.101 1.00 97.81 116 VAL A CA 1
ATOM 903 C C . VAL A 1 116 ? -8.918 -1.290 -9.175 1.00 97.81 116 VAL A C 1
ATOM 905 O O . VAL A 1 116 ? -10.125 -1.480 -9.281 1.00 97.81 116 VAL A O 1
ATOM 908 N N . ASP A 1 117 ? -8.389 -0.454 -8.278 1.00 98.19 117 ASP A N 1
ATOM 909 C CA . ASP A 1 117 ? -9.211 0.266 -7.314 1.00 98.19 117 ASP A CA 1
ATOM 910 C C . ASP A 1 117 ? -8.491 1.477 -6.696 1.00 98.19 117 ASP A C 1
ATOM 912 O O . ASP A 1 117 ? -7.276 1.653 -6.831 1.00 98.19 117 ASP A O 1
ATOM 916 N N . SER A 1 118 ? -9.250 2.305 -5.982 1.00 97.62 118 SER A N 1
ATOM 917 C CA . SER A 1 118 ? -8.746 3.352 -5.102 1.00 97.62 118 SER A CA 1
ATOM 918 C C . SER A 1 118 ? -9.640 3.547 -3.874 1.00 97.62 118 SER A C 1
ATOM 920 O O . SER A 1 118 ? -10.844 3.289 -3.888 1.00 97.62 118 SER A O 1
ATOM 922 N N . VAL A 1 119 ? -9.050 4.011 -2.777 1.00 97.81 119 VAL A N 1
ATOM 923 C CA . VAL A 1 119 ? -9.750 4.291 -1.520 1.00 97.81 119 VAL A CA 1
ATOM 924 C C . VAL A 1 119 ? -9.176 5.552 -0.889 1.00 97.81 119 VAL A C 1
ATOM 926 O O . VAL A 1 119 ? -7.960 5.718 -0.799 1.00 97.81 119 VAL A O 1
ATOM 929 N N . GLN A 1 120 ? -10.038 6.468 -0.446 1.00 97.19 120 GLN A N 1
ATOM 930 C CA . GLN A 1 120 ? -9.567 7.672 0.236 1.00 97.19 120 GLN A CA 1
ATOM 931 C C . GLN A 1 120 ? -9.042 7.311 1.631 1.00 97.19 120 GLN A C 1
ATOM 933 O O . GLN A 1 120 ? -9.781 6.749 2.448 1.00 97.19 120 GLN A O 1
ATOM 938 N N . GLY A 1 121 ? -7.793 7.671 1.908 1.00 96.25 121 GLY A N 1
ATOM 939 C CA . GLY A 1 121 ? -7.081 7.359 3.141 1.00 96.25 121 GLY A CA 1
ATOM 940 C C . GLY A 1 121 ? -5.599 7.076 2.901 1.00 96.25 121 GLY A C 1
ATOM 941 O O . GLY A 1 121 ? -5.146 6.971 1.760 1.00 96.25 121 GLY A O 1
ATOM 942 N N . SER A 1 122 ? -4.855 6.968 3.997 1.00 95.94 122 SER A N 1
ATOM 943 C CA . SER A 1 122 ? -3.412 6.721 4.038 1.00 95.94 122 SER A CA 1
ATOM 944 C C . SER A 1 122 ? -3.065 5.470 4.840 1.00 95.94 122 SER A C 1
ATOM 946 O O . SER A 1 122 ? -3.919 4.873 5.501 1.00 95.94 122 SER A O 1
ATOM 948 N N . GLY A 1 123 ? -1.788 5.088 4.809 1.00 93.88 123 GLY A N 1
ATOM 949 C CA . GLY A 1 123 ? -1.260 4.023 5.662 1.00 93.88 123 GLY A CA 1
ATOM 950 C C . GLY A 1 123 ? -1.810 2.649 5.293 1.00 93.88 123 GLY A C 1
ATOM 951 O O . GLY A 1 123 ? -2.143 1.864 6.177 1.00 93.88 123 GLY A O 1
ATOM 952 N N . ALA A 1 124 ? -1.936 2.389 3.991 1.00 96.00 124 ALA A N 1
ATOM 953 C CA . ALA A 1 124 ? -2.542 1.175 3.474 1.00 96.00 124 ALA A CA 1
ATOM 954 C C . ALA A 1 124 ? -1.858 -0.106 3.978 1.00 96.00 124 ALA A C 1
ATOM 956 O O . ALA A 1 124 ? -0.631 -0.224 3.979 1.00 96.00 124 ALA A O 1
ATOM 957 N N . THR A 1 125 ? -2.665 -1.095 4.347 1.00 95.31 125 THR A N 1
ATOM 958 C CA . THR A 1 125 ? -2.249 -2.491 4.527 1.00 95.31 125 THR A CA 1
ATOM 959 C C . THR A 1 125 ? -3.266 -3.408 3.852 1.00 95.31 125 THR A C 1
ATOM 961 O O . THR A 1 125 ? -4.417 -3.019 3.652 1.00 95.31 125 THR A O 1
ATOM 964 N N . VAL A 1 126 ? -2.842 -4.600 3.437 1.00 95.56 126 VAL A N 1
ATOM 965 C CA . VAL A 1 126 ? -3.612 -5.460 2.529 1.00 95.56 126 VAL A CA 1
ATOM 966 C C . VAL A 1 126 ? -3.822 -6.837 3.154 1.00 95.56 126 VAL A C 1
ATOM 968 O O . VAL A 1 126 ? -2.857 -7.478 3.566 1.00 95.56 126 VAL A O 1
ATOM 971 N N . ASP A 1 127 ? -5.073 -7.303 3.189 1.00 94.88 127 ASP A N 1
ATOM 972 C CA . ASP A 1 127 ? -5.404 -8.720 3.377 1.00 94.88 127 ASP A CA 1
ATOM 973 C C . ASP A 1 127 ? -5.508 -9.360 1.995 1.00 94.88 127 ASP A C 1
ATOM 975 O O . ASP A 1 127 ? -6.518 -9.242 1.301 1.00 94.88 127 ASP A O 1
ATOM 979 N N . GLU A 1 128 ? -4.433 -10.022 1.587 1.00 93.69 128 GLU A N 1
ATOM 980 C CA . GLU A 1 128 ? -4.338 -10.655 0.276 1.00 93.69 128 GLU A CA 1
ATOM 981 C C . GLU A 1 128 ? -5.282 -11.855 0.115 1.00 93.69 128 GLU A C 1
ATOM 983 O O . GLU A 1 128 ? -5.742 -12.132 -0.991 1.00 93.69 128 GLU A O 1
ATOM 988 N N . GLN A 1 129 ? -5.599 -12.556 1.210 1.00 93.38 129 GLN A N 1
ATOM 989 C CA . GLN A 1 129 ? -6.460 -13.741 1.164 1.00 93.38 129 GLN A CA 1
ATOM 990 C C . GLN A 1 129 ? -7.922 -13.375 0.919 1.00 93.38 129 GLN A C 1
ATOM 992 O O . GLN A 1 129 ? -8.665 -14.168 0.344 1.00 93.38 129 GLN A O 1
ATOM 997 N N . ARG A 1 130 ? -8.337 -12.189 1.373 1.00 94.19 130 ARG A N 1
ATOM 998 C CA . ARG A 1 130 ? -9.715 -11.696 1.243 1.00 94.19 130 ARG A CA 1
ATOM 999 C C . ARG A 1 130 ? -9.863 -10.571 0.234 1.00 94.19 130 ARG A C 1
ATOM 1001 O O . ARG A 1 130 ? -10.971 -10.097 0.059 1.00 94.19 130 ARG A O 1
ATOM 1008 N N . ASP A 1 131 ? -8.774 -10.156 -0.407 1.00 95.88 131 ASP A N 1
ATOM 1009 C CA . ASP A 1 131 ? -8.745 -9.011 -1.315 1.00 95.88 131 ASP A CA 1
ATOM 1010 C C . ASP A 1 131 ? -9.294 -7.736 -0.672 1.00 95.88 131 ASP A C 1
ATOM 1012 O O . ASP A 1 131 ? -10.137 -7.043 -1.233 1.00 95.88 131 ASP A O 1
ATOM 1016 N N . ARG A 1 132 ? -8.771 -7.403 0.516 1.00 95.81 132 ARG A N 1
ATOM 1017 C CA . ARG A 1 132 ? -9.138 -6.182 1.245 1.00 95.81 132 ARG A CA 1
ATOM 1018 C C . ARG A 1 132 ? -7.972 -5.232 1.381 1.00 95.81 132 ARG A C 1
ATOM 1020 O O . ARG A 1 132 ? -6.853 -5.643 1.677 1.00 95.81 132 ARG A O 1
ATOM 1027 N N . VAL A 1 133 ? -8.274 -3.944 1.297 1.00 97.06 133 VAL A N 1
ATOM 1028 C CA . VAL A 1 133 ? -7.359 -2.864 1.657 1.00 97.06 133 VAL A CA 1
ATOM 1029 C C . VAL A 1 133 ? -7.899 -2.143 2.879 1.00 97.06 133 VAL A C 1
ATOM 1031 O O . VAL A 1 133 ? -9.073 -1.786 2.953 1.00 97.06 133 VAL A O 1
ATOM 1034 N N . LEU A 1 134 ? -7.023 -1.940 3.850 1.00 97.25 134 LEU A N 1
ATOM 1035 C CA . LEU A 1 134 ? -7.286 -1.218 5.078 1.00 97.25 134 LEU A CA 1
ATOM 1036 C C . LEU A 1 134 ? -6.530 0.106 5.041 1.00 97.25 134 LEU A C 1
ATOM 1038 O O . LEU A 1 134 ? -5.322 0.103 4.823 1.00 97.25 134 LEU A O 1
ATOM 1042 N N . VAL A 1 135 ? -7.221 1.217 5.282 1.00 97.19 135 VAL A N 1
ATOM 1043 C CA . VAL A 1 135 ? -6.622 2.558 5.335 1.00 97.19 135 VAL A CA 1
ATOM 1044 C C . VAL A 1 135 ? -7.100 3.346 6.549 1.00 97.19 135 VAL A C 1
ATOM 1046 O O . VAL A 1 135 ? -8.158 3.075 7.124 1.00 97.19 135 VAL A O 1
ATOM 1049 N N . LEU A 1 136 ? -6.334 4.372 6.908 1.00 95.88 136 LEU A N 1
ATOM 1050 C CA . LEU A 1 136 ? -6.760 5.435 7.806 1.00 95.88 136 LEU A CA 1
ATOM 1051 C C . LEU A 1 136 ? -7.320 6.600 6.993 1.00 95.88 136 LEU A C 1
ATOM 1053 O O . LEU A 1 136 ? -6.613 7.224 6.206 1.00 95.88 136 LEU A O 1
ATOM 1057 N N . ARG A 1 137 ? -8.591 6.934 7.207 1.00 95.44 137 ARG A N 1
ATOM 1058 C CA . ARG A 1 137 ? -9.217 8.126 6.629 1.00 95.44 137 ARG A CA 1
ATOM 1059 C C . ARG A 1 137 ? -9.316 9.217 7.681 1.00 95.44 137 ARG A C 1
ATOM 1061 O O . ARG A 1 137 ? -10.043 9.069 8.661 1.00 95.44 137 ARG A O 1
ATOM 1068 N N . THR A 1 138 ? -8.627 10.325 7.448 1.00 89.88 138 THR A N 1
ATOM 1069 C CA . THR A 1 138 ? -8.706 11.527 8.286 1.00 89.88 138 THR A CA 1
ATOM 1070 C C . THR A 1 138 ? -9.503 12.599 7.554 1.00 89.88 138 THR A C 1
ATOM 1072 O O . THR A 1 138 ? -9.392 12.738 6.339 1.00 89.88 138 THR A O 1
ATOM 1075 N N . ALA A 1 139 ? -10.315 13.353 8.291 1.00 82.94 139 ALA A N 1
ATOM 1076 C CA . ALA A 1 139 ? -10.996 14.538 7.780 1.00 82.94 139 ALA A CA 1
ATOM 1077 C C . ALA A 1 139 ? -10.630 15.747 8.656 1.00 82.94 139 ALA A C 1
ATOM 1079 O O . ALA A 1 139 ? -10.374 15.564 9.850 1.00 82.94 139 ALA A O 1
ATOM 1080 N N . PRO A 1 140 ? -10.612 16.977 8.110 1.00 80.25 140 PRO A N 1
ATOM 1081 C CA . PRO A 1 140 ? -10.309 18.174 8.889 1.00 80.25 140 PRO A CA 1
ATOM 1082 C C . PRO A 1 140 ? -11.172 18.274 10.154 1.00 80.25 140 PRO A C 1
ATOM 1084 O O . PRO A 1 140 ? -12.391 18.106 10.099 1.00 80.25 140 PRO A O 1
ATOM 1087 N N . GLY A 1 141 ? -10.529 18.510 11.301 1.00 80.19 141 GLY A N 1
ATOM 1088 C CA . GLY A 1 141 ? -11.203 18.618 12.599 1.00 80.19 141 GLY A CA 1
ATOM 1089 C C . GLY A 1 141 ? -11.815 17.313 13.126 1.00 80.19 141 GLY A C 1
ATOM 1090 O O . GLY A 1 141 ? -12.574 17.351 14.091 1.00 80.19 141 GLY A O 1
ATOM 1091 N N . ARG A 1 142 ? -11.519 16.160 12.511 1.00 82.88 142 ARG A N 1
ATOM 1092 C CA . ARG A 1 142 ? -12.026 14.851 12.936 1.00 82.88 142 ARG A CA 1
ATOM 1093 C C . ARG A 1 142 ? -10.893 13.867 13.178 1.00 82.88 142 ARG A C 1
ATOM 1095 O O . ARG A 1 142 ? -9.879 13.866 12.486 1.00 82.88 142 ARG A O 1
ATOM 1102 N N . SER A 1 143 ? -11.117 12.981 14.138 1.00 85.81 143 SER A N 1
ATOM 1103 C CA . SER A 1 143 ? -10.270 11.818 14.370 1.00 85.81 143 SER A CA 1
ATOM 1104 C C . SER A 1 143 ? -10.237 10.909 13.145 1.00 85.81 143 SER A C 1
ATOM 1106 O O . SER A 1 143 ? -11.237 10.784 12.430 1.00 85.81 143 SER A O 1
ATOM 1108 N N . ALA A 1 144 ? -9.095 10.254 12.933 1.00 91.25 144 ALA A N 1
ATOM 1109 C CA . ALA A 1 144 ? -8.958 9.237 11.903 1.00 91.25 144 ALA A CA 1
ATOM 1110 C C . ALA A 1 144 ? -10.005 8.125 12.081 1.00 91.25 144 ALA A C 1
ATOM 1112 O O . ALA A 1 144 ? -10.457 7.836 13.191 1.00 91.25 144 ALA A O 1
ATOM 1113 N N . ARG A 1 145 ? -10.382 7.500 10.968 1.00 94.38 145 ARG A N 1
ATOM 1114 C CA . ARG A 1 145 ? -11.255 6.328 10.910 1.00 94.38 145 ARG A CA 1
ATOM 1115 C C . ARG A 1 145 ? -10.549 5.194 10.214 1.00 94.38 145 ARG A C 1
ATOM 1117 O O . ARG A 1 145 ? -9.845 5.407 9.232 1.00 94.38 145 ARG A O 1
ATOM 1124 N N . LEU A 1 146 ? -10.806 3.994 10.702 1.00 95.62 146 LEU A N 1
ATOM 1125 C CA . LEU A 1 146 ? -10.344 2.781 10.071 1.00 95.62 146 LEU A CA 1
ATOM 1126 C C . LEU A 1 146 ? -11.346 2.398 8.977 1.00 95.62 146 LEU A C 1
ATOM 1128 O O . LEU A 1 146 ? -12.525 2.195 9.264 1.00 95.62 146 LEU A O 1
ATOM 1132 N N . ILE A 1 147 ? -10.893 2.345 7.729 1.00 96.62 147 ILE A N 1
ATOM 1133 C CA . ILE A 1 147 ? -11.716 1.968 6.577 1.00 96.62 147 ILE A CA 1
ATOM 1134 C C . ILE A 1 147 ? -11.178 0.664 6.020 1.00 96.62 147 ILE A C 1
ATOM 1136 O O . ILE A 1 147 ? -9.999 0.589 5.690 1.00 96.62 147 ILE A O 1
ATOM 1140 N N . VAL A 1 148 ? -12.042 -0.333 5.873 1.00 96.69 148 VAL A N 1
ATOM 1141 C CA . VAL A 1 148 ? -11.747 -1.530 5.088 1.00 96.69 148 VAL A CA 1
ATOM 1142 C C . VAL A 1 148 ? -12.542 -1.480 3.794 1.00 96.69 148 VAL A C 1
ATOM 1144 O O . VAL A 1 148 ? -13.724 -1.142 3.800 1.00 96.69 148 VAL A O 1
ATOM 1147 N N . LYS A 1 149 ? -11.892 -1.794 2.682 1.00 97.69 149 LYS A N 1
ATOM 1148 C CA . LYS A 1 149 ? -12.508 -1.862 1.363 1.00 97.69 149 LYS A CA 1
ATOM 1149 C C . LYS A 1 149 ? -12.186 -3.207 0.730 1.00 97.69 149 LYS A C 1
ATOM 1151 O O . LYS A 1 149 ? -11.018 -3.580 0.682 1.00 97.69 149 LYS A O 1
ATOM 1156 N N . GLU A 1 150 ? -13.205 -3.916 0.257 1.00 96.50 150 GLU A N 1
ATOM 1157 C CA . GLU A 1 150 ? -13.012 -5.047 -0.661 1.00 96.50 150 GLU A CA 1
ATOM 1158 C C . GLU A 1 150 ? -12.536 -4.484 -2.008 1.00 96.50 150 GLU A C 1
ATOM 1160 O O . GLU A 1 150 ? -13.136 -3.533 -2.508 1.00 96.50 150 GLU A O 1
ATOM 1165 N N . VAL A 1 151 ? -11.477 -5.027 -2.604 1.00 96.75 151 VAL A N 1
ATOM 1166 C CA . VAL A 1 151 ? -10.924 -4.523 -3.870 1.00 96.75 151 VAL A CA 1
ATOM 1167 C C . VAL A 1 151 ? -11.975 -4.639 -4.980 1.00 96.75 151 VAL A C 1
ATOM 1169 O O . VAL A 1 151 ? -12.438 -5.729 -5.308 1.00 96.75 151 VAL A O 1
ATOM 1172 N N . GLY A 1 152 ? -12.357 -3.500 -5.562 1.00 94.56 152 GLY A N 1
ATOM 1173 C CA . GLY A 1 152 ? -13.437 -3.381 -6.548 1.00 94.56 152 GLY A CA 1
ATOM 1174 C C . GLY A 1 152 ? -14.847 -3.397 -5.943 1.00 94.56 152 GLY A C 1
ATOM 1175 O O . GLY A 1 152 ? -15.830 -3.441 -6.680 1.00 94.56 152 GLY A O 1
ATOM 1176 N N . GLY A 1 153 ? -14.955 -3.378 -4.615 1.00 95.00 153 GLY A N 1
ATOM 1177 C CA . GLY A 1 153 ? -16.196 -3.520 -3.864 1.00 95.00 153 GLY A CA 1
ATOM 1178 C C . GLY A 1 153 ? -16.481 -2.362 -2.908 1.00 95.00 153 GLY A C 1
ATOM 1179 O O . GLY A 1 153 ? -16.020 -1.230 -3.076 1.00 95.00 153 GLY A O 1
ATOM 1180 N N . ALA A 1 154 ? -17.313 -2.651 -1.906 1.00 94.06 154 ALA A N 1
ATOM 1181 C CA . ALA A 1 154 ? -17.803 -1.660 -0.957 1.00 94.06 154 ALA A CA 1
ATOM 1182 C C . ALA A 1 154 ? -16.771 -1.314 0.129 1.00 94.06 154 ALA A C 1
ATOM 1184 O O . ALA A 1 154 ? -15.973 -2.149 0.562 1.00 94.06 154 ALA A O 1
ATOM 1185 N N . GLU A 1 155 ? -16.848 -0.073 0.609 1.00 96.44 155 GLU A N 1
ATOM 1186 C CA . GLU A 1 155 ? -16.127 0.397 1.790 1.00 96.44 155 GLU A CA 1
ATOM 1187 C C . GLU A 1 155 ? -16.950 0.172 3.061 1.00 96.44 155 GLU A C 1
ATOM 1189 O O . GLU A 1 155 ? -18.174 0.319 3.071 1.00 96.44 155 GLU A O 1
ATOM 1194 N N . ARG A 1 156 ? -16.264 -0.098 4.169 1.00 95.25 156 ARG A N 1
ATOM 1195 C CA . ARG A 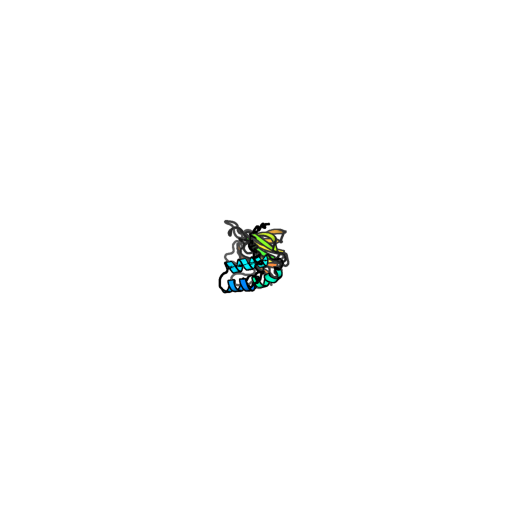1 156 ? -16.850 -0.179 5.502 1.00 95.25 156 ARG A CA 1
ATOM 1196 C C . ARG A 1 156 ? -15.987 0.575 6.505 1.00 95.25 156 ARG A C 1
ATOM 1198 O O . ARG A 1 156 ? -14.777 0.378 6.583 1.00 95.25 156 ARG A O 1
ATOM 1205 N N . ILE A 1 157 ? -16.635 1.412 7.311 1.00 94.25 157 ILE A N 1
ATOM 1206 C CA . ILE A 1 157 ? -16.013 2.048 8.475 1.00 94.25 157 ILE A CA 1
ATOM 1207 C C . ILE A 1 157 ? -15.988 1.031 9.618 1.00 94.25 157 ILE A C 1
ATOM 1209 O O . ILE A 1 157 ? -16.992 0.373 9.899 1.00 94.25 157 ILE A O 1
ATOM 1213 N N . LEU A 1 158 ? -14.837 0.907 10.268 1.00 93.31 158 LEU A N 1
ATOM 1214 C CA . LEU A 1 158 ? -14.618 0.029 11.406 1.00 93.31 158 LEU A CA 1
ATOM 1215 C C . LEU A 1 158 ? -14.489 0.835 12.705 1.00 93.31 158 LEU A C 1
ATOM 1217 O O . LEU A 1 158 ? -13.850 1.888 12.736 1.00 93.31 158 LEU A O 1
ATOM 1221 N N . GLY A 1 159 ? -15.063 0.295 13.782 1.00 85.44 159 GLY A N 1
ATOM 1222 C CA . GLY A 1 159 ? -15.106 0.938 15.096 1.00 85.44 159 GLY A CA 1
ATOM 1223 C C . GLY A 1 159 ? -16.174 2.026 15.223 1.00 85.44 159 GLY A C 1
ATOM 1224 O O . GLY A 1 159 ? -16.928 2.306 14.290 1.00 85.44 159 GLY A O 1
ATOM 1225 N N . ASP A 1 160 ? -16.261 2.613 16.414 1.00 83.00 160 ASP A N 1
ATOM 1226 C CA . ASP A 1 160 ? -17.211 3.685 16.701 1.00 83.00 160 ASP A CA 1
ATOM 1227 C C . ASP A 1 160 ? -16.700 5.066 16.235 1.00 83.00 160 ASP A C 1
ATOM 1229 O O . ASP A 1 160 ? -15.509 5.287 15.987 1.00 83.00 160 ASP A O 1
ATOM 1233 N N . SER A 1 161 ? -17.617 6.032 16.123 1.00 82.31 161 SER A N 1
ATOM 1234 C CA . SER A 1 161 ? -17.317 7.393 15.661 1.00 82.31 161 SER A CA 1
ATOM 1235 C C . SER A 1 161 ? -16.636 8.288 16.709 1.00 82.31 161 SER A C 1
ATOM 1237 O O . SER A 1 161 ? -16.464 9.485 16.501 1.00 82.31 161 SER A O 1
ATOM 1239 N N . THR A 1 162 ? -16.250 7.764 17.853 1.00 86.81 162 THR A N 1
ATOM 1240 C CA . THR A 1 162 ? -15.581 8.498 18.935 1.00 86.81 162 THR A CA 1
ATOM 1241 C C . THR A 1 162 ? -14.187 7.949 19.225 1.00 86.81 162 THR A C 1
ATOM 1243 O O . THR A 1 162 ? -13.361 8.643 19.813 1.00 86.81 162 THR A O 1
ATOM 1246 N N . MET A 1 163 ? -13.892 6.748 18.731 1.00 90.06 163 MET A N 1
ATOM 1247 C CA . MET A 1 163 ? -12.615 6.082 18.875 1.00 90.06 163 MET A CA 1
ATOM 1248 C C . MET A 1 163 ? -11.513 6.814 18.106 1.00 90.06 163 MET A C 1
ATOM 1250 O O . MET A 1 163 ? -11.673 7.169 16.934 1.00 90.06 163 MET A O 1
ATOM 1254 N N . LEU A 1 164 ? -10.374 7.007 18.769 1.00 92.62 164 LEU A N 1
ATOM 1255 C CA . LEU A 1 164 ? -9.120 7.362 18.115 1.00 92.62 164 LEU A CA 1
ATOM 1256 C C . LEU A 1 164 ? -8.454 6.086 17.618 1.00 92.62 164 LEU A C 1
ATOM 1258 O O . LEU A 1 164 ? -8.363 5.116 18.369 1.00 92.62 164 LEU A O 1
ATOM 1262 N N . VAL A 1 165 ? -7.969 6.102 16.381 1.00 94.75 165 VAL A N 1
ATOM 1263 C CA . VAL A 1 165 ? -7.290 4.961 15.760 1.00 94.75 165 VAL A CA 1
ATOM 1264 C C . VAL A 1 165 ? -5.997 5.414 15.092 1.00 94.75 165 VAL A C 1
ATOM 1266 O O . VAL A 1 165 ? -5.930 6.504 14.521 1.00 94.75 165 VAL A O 1
ATOM 1269 N N . ALA A 1 166 ? -4.970 4.577 15.173 1.00 93.06 166 ALA A N 1
ATOM 1270 C CA . ALA A 1 166 ? -3.658 4.800 14.590 1.00 93.06 166 ALA A CA 1
ATOM 1271 C C . ALA A 1 166 ? -2.964 3.464 14.288 1.00 93.06 166 ALA A C 1
ATOM 1273 O O . ALA A 1 166 ? -3.269 2.434 14.891 1.00 93.06 166 ALA A O 1
ATOM 1274 N N . SER A 1 167 ? -1.998 3.510 13.371 1.00 92.75 167 SER A N 1
ATOM 1275 C CA . SER A 1 167 ? -1.083 2.402 13.064 1.00 92.75 167 SER A CA 1
ATOM 1276 C C . SER A 1 167 ? -1.771 1.045 12.842 1.00 92.75 167 SER A C 1
ATOM 1278 O O . SER A 1 167 ? -1.432 0.077 13.529 1.00 92.75 167 SER A O 1
ATOM 1280 N N . PRO A 1 168 ? -2.758 0.947 11.932 1.00 94.56 168 PRO A N 1
ATOM 1281 C CA . PRO A 1 168 ? -3.374 -0.329 11.640 1.00 94.56 168 PRO A CA 1
ATOM 1282 C C . PRO A 1 168 ? -2.392 -1.265 10.941 1.00 94.56 168 PRO A C 1
ATOM 1284 O O . PRO A 1 168 ? -1.612 -0.856 10.082 1.00 94.56 168 PRO A O 1
ATOM 1287 N N . ALA A 1 169 ? -2.483 -2.541 11.280 1.00 93.12 169 ALA A N 1
ATOM 1288 C CA . ALA A 1 169 ? -1.735 -3.614 10.662 1.00 93.12 169 ALA A CA 1
ATOM 1289 C C . ALA A 1 169 ? -2.655 -4.811 10.421 1.00 93.12 169 ALA A C 1
ATOM 1291 O O . ALA A 1 169 ? -3.489 -5.158 11.265 1.00 93.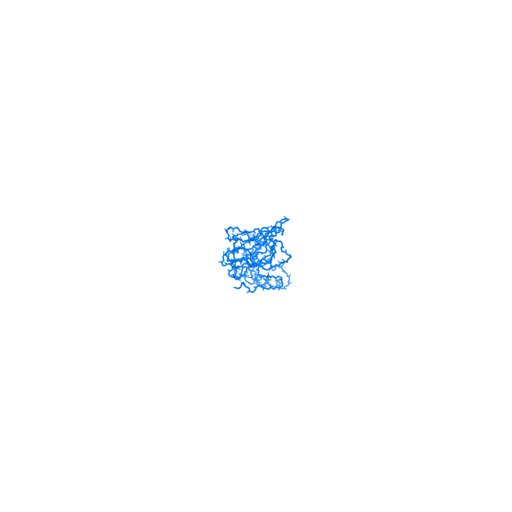12 169 ALA A O 1
ATOM 1292 N N . MET A 1 170 ? -2.477 -5.459 9.273 1.00 92.81 170 MET A N 1
ATOM 1293 C CA . MET A 1 170 ? -3.106 -6.742 9.006 1.00 92.81 170 MET A CA 1
ATOM 1294 C C . MET A 1 170 ? -2.328 -7.843 9.732 1.00 92.81 170 MET A C 1
ATOM 1296 O O . MET A 1 170 ? -1.127 -8.008 9.532 1.00 92.81 170 MET A O 1
ATOM 1300 N N . GLY A 1 171 ? -3.009 -8.570 10.608 1.00 88.81 171 GLY A N 1
ATOM 1301 C CA . GLY A 1 171 ? -2.502 -9.757 11.281 1.00 88.81 171 GLY A CA 1
ATOM 1302 C C . GLY A 1 171 ? -2.810 -11.036 10.505 1.00 88.81 171 GLY A C 1
ATOM 1303 O O . GLY A 1 171 ? -3.544 -11.043 9.513 1.00 88.81 171 GLY A O 1
ATOM 1304 N N . ALA A 1 172 ? -2.265 -12.150 10.995 1.00 83.25 172 ALA A N 1
ATOM 1305 C CA . ALA A 1 172 ? -2.549 -13.468 10.441 1.00 83.25 172 ALA A CA 1
ATOM 1306 C C . ALA A 1 172 ? -4.060 -13.765 10.441 1.00 83.25 172 ALA A C 1
ATOM 1308 O O . ALA A 1 172 ? -4.803 -13.346 11.331 1.00 83.25 172 ALA A O 1
ATOM 1309 N N . GLY A 1 173 ? -4.523 -14.480 9.414 1.00 86.88 173 GLY A N 1
ATOM 1310 C CA . GLY A 1 173 ? -5.924 -14.877 9.293 1.00 86.88 173 GLY A CA 1
ATOM 1311 C C . GLY A 1 173 ? -6.904 -13.729 9.042 1.00 86.88 173 GLY A C 1
ATOM 1312 O O . GLY A 1 173 ? -8.103 -13.984 9.096 1.00 86.88 173 GLY A O 1
ATOM 1313 N N . GLY A 1 174 ? -6.436 -12.511 8.739 1.00 90.88 174 GLY A N 1
ATOM 1314 C CA . GLY A 1 174 ? -7.274 -11.346 8.423 1.00 90.88 174 GLY A CA 1
ATOM 1315 C C . GLY A 1 174 ? -7.756 -10.553 9.637 1.00 90.88 174 GLY A C 1
ATOM 1316 O O . GLY A 1 174 ? -8.652 -9.720 9.506 1.00 90.88 174 GLY A O 1
ATOM 1317 N N . ALA A 1 175 ? -7.204 -10.819 10.824 1.00 94.69 175 ALA A N 1
ATOM 1318 C CA . ALA A 1 175 ? -7.445 -9.974 11.987 1.00 94.69 175 ALA A CA 1
ATOM 1319 C C . ALA A 1 175 ? -6.754 -8.619 11.802 1.00 94.69 175 ALA A C 1
ATOM 1321 O O . ALA A 1 175 ? -5.624 -8.551 11.330 1.00 94.69 175 ALA A O 1
ATOM 1322 N N . ILE A 1 176 ? -7.396 -7.539 12.220 1.00 95.75 176 ILE A N 1
ATOM 1323 C CA . ILE A 1 176 ? -6.840 -6.193 12.150 1.00 95.75 176 ILE A CA 1
ATOM 1324 C C . ILE A 1 176 ? -6.393 -5.784 13.544 1.00 95.75 176 ILE A C 1
ATOM 1326 O O . ILE A 1 176 ? -7.204 -5.761 14.468 1.00 95.75 176 ILE A O 1
ATOM 1330 N N . HIS A 1 177 ? -5.125 -5.413 13.675 1.00 95.44 177 HIS A N 1
ATOM 1331 C CA . HIS A 1 177 ? -4.566 -4.864 14.904 1.00 95.44 177 HIS A CA 1
ATOM 1332 C C . HIS A 1 177 ? -4.329 -3.375 14.725 1.00 95.44 177 HIS A C 1
ATOM 1334 O O . HIS A 1 177 ? -3.908 -2.940 13.656 1.00 95.44 177 HIS A O 1
ATOM 1340 N N . PHE A 1 178 ? -4.590 -2.582 15.755 1.00 95.50 178 PHE A N 1
ATOM 1341 C CA . PHE A 1 178 ? -4.315 -1.151 15.707 1.00 95.50 178 PHE A CA 1
ATOM 1342 C C . PHE A 1 178 ? -4.138 -0.580 17.109 1.00 95.50 178 PHE A C 1
ATOM 1344 O O . PHE A 1 178 ? -4.607 -1.149 18.096 1.00 95.50 178 PHE A O 1
ATOM 1351 N N . VAL A 1 179 ? -3.476 0.569 17.191 1.00 94.94 179 VAL A N 1
ATOM 1352 C CA . VAL A 1 179 ? -3.416 1.356 18.422 1.00 94.94 179 VAL A CA 1
ATOM 1353 C C . VAL A 1 179 ? -4.622 2.279 18.439 1.00 94.94 179 VAL A C 1
ATOM 1355 O O . VAL A 1 179 ? -4.890 2.980 17.464 1.00 94.94 179 VAL A O 1
ATOM 1358 N N . GLY A 1 180 ? -5.360 2.303 19.540 1.00 93.94 180 GLY A N 1
ATOM 1359 C CA . GLY A 1 180 ? -6.526 3.163 19.643 1.00 93.94 180 GLY A CA 1
ATOM 1360 C C . GLY A 1 180 ? -6.877 3.564 21.060 1.00 93.94 180 GLY A C 1
ATOM 1361 O O . GLY A 1 180 ? -6.263 3.121 22.027 1.00 93.94 180 GLY A O 1
ATOM 1362 N N . ARG A 1 181 ? -7.885 4.422 21.173 1.00 93.38 181 ARG A N 1
ATOM 1363 C CA . ARG A 1 181 ? -8.445 4.881 22.446 1.00 93.38 181 ARG A CA 1
ATOM 1364 C C . ARG A 1 181 ? -9.942 5.077 22.286 1.00 93.38 181 ARG A C 1
ATOM 1366 O O . ARG A 1 181 ? -10.361 5.890 21.460 1.00 93.38 181 ARG A O 1
ATOM 1373 N N . ALA A 1 182 ? -10.731 4.329 23.049 1.00 90.62 182 ALA A N 1
ATOM 1374 C CA . ALA A 1 182 ? -12.180 4.490 23.066 1.00 90.62 182 ALA A CA 1
ATOM 1375 C C . ALA A 1 182 ? -12.573 5.774 23.818 1.00 90.62 182 ALA A C 1
ATOM 1377 O O . ALA A 1 182 ? -11.783 6.321 24.595 1.00 90.62 182 ALA A O 1
ATOM 1378 N N . ALA A 1 183 ? -13.797 6.261 23.603 1.00 88.00 183 ALA A N 1
ATOM 1379 C CA . ALA A 1 183 ? -14.304 7.411 24.345 1.00 88.00 183 ALA A CA 1
ATOM 1380 C C . ALA A 1 183 ? -14.243 7.177 25.862 1.00 88.00 183 ALA A C 1
ATOM 1382 O O . ALA A 1 183 ? -14.560 6.098 26.357 1.00 88.00 183 ALA A O 1
ATOM 1383 N N . GLY A 1 184 ? -13.816 8.203 26.599 1.00 86.44 184 GLY A N 1
ATOM 1384 C CA . GLY A 1 184 ? -13.693 8.154 28.058 1.00 86.44 184 GLY A CA 1
ATOM 1385 C C . GLY A 1 184 ? -12.452 7.425 28.587 1.00 86.44 184 GLY A C 1
ATOM 1386 O O . GLY A 1 184 ? -12.197 7.487 29.785 1.00 86.44 184 GLY A O 1
ATOM 1387 N N . GLN A 1 185 ? -11.647 6.782 27.735 1.00 87.06 185 GLN A N 1
ATOM 1388 C CA . GLN A 1 185 ? -10.362 6.217 28.152 1.00 87.06 185 GLN A CA 1
ATOM 1389 C C . GLN A 1 185 ? -9.267 7.289 28.183 1.00 87.06 185 GLN A C 1
ATOM 1391 O O . GLN A 1 185 ? -9.231 8.190 27.345 1.00 87.06 185 GLN A O 1
ATOM 1396 N N . THR A 1 186 ? -8.341 7.173 29.135 1.00 85.62 186 THR A N 1
ATOM 1397 C CA . THR A 1 186 ? -7.203 8.092 29.288 1.00 85.62 186 THR A CA 1
ATOM 1398 C C . THR A 1 186 ? -5.977 7.643 28.484 1.00 85.62 186 THR A C 1
ATOM 1400 O O . THR A 1 186 ? -5.289 8.490 27.910 1.00 85.62 186 THR A O 1
ATOM 1403 N N . GLY A 1 187 ? -5.746 6.331 28.362 1.00 87.81 187 GLY A N 1
ATOM 1404 C CA . GLY A 1 187 ? -4.603 5.733 27.661 1.00 87.81 187 GLY A CA 1
ATOM 1405 C C . GLY A 1 187 ? -4.927 5.147 26.284 1.00 87.81 187 GLY A C 1
ATOM 1406 O O . GLY A 1 187 ? -6.088 4.930 25.940 1.00 87.81 187 GLY A O 1
ATOM 1407 N N . SER A 1 188 ? -3.881 4.890 25.497 1.00 92.50 188 SER A N 1
ATOM 1408 C CA . SER A 1 188 ? -3.975 4.125 24.250 1.00 92.50 188 SER A CA 1
ATOM 1409 C C . SER A 1 188 ? -3.786 2.636 24.529 1.00 92.50 188 SER A C 1
ATOM 1411 O O . SER A 1 188 ? -2.922 2.250 25.312 1.00 92.50 188 SER A O 1
ATOM 1413 N N . HIS A 1 189 ? -4.556 1.798 23.846 1.00 93.94 189 HIS A N 1
ATOM 1414 C CA . HIS A 1 189 ? -4.475 0.344 23.932 1.00 93.94 189 HIS A CA 1
ATOM 1415 C C . HIS A 1 189 ? -4.299 -0.260 22.545 1.00 93.94 189 HIS A C 1
ATOM 1417 O O . HIS A 1 189 ? -4.594 0.377 21.530 1.00 93.94 189 HIS A O 1
ATOM 1423 N N . VAL A 1 190 ? -3.833 -1.505 22.501 1.00 94.06 190 VAL A N 1
ATOM 1424 C CA . VAL A 1 190 ? -3.885 -2.294 21.273 1.00 94.06 190 VAL A CA 1
ATOM 1425 C C . VAL A 1 190 ? -5.269 -2.915 21.190 1.00 94.06 190 VAL A C 1
ATOM 1427 O O . VAL A 1 190 ? -5.763 -3.503 22.154 1.00 94.06 190 VAL A O 1
ATOM 1430 N N . TYR A 1 191 ? -5.895 -2.764 20.035 1.00 95.25 191 TYR A N 1
ATOM 1431 C CA . TYR A 1 191 ? -7.190 -3.330 19.711 1.00 95.25 191 TYR A CA 1
ATOM 1432 C C . TYR A 1 191 ? -7.046 -4.370 18.613 1.00 95.25 191 TYR A C 1
ATOM 1434 O O . TYR A 1 191 ? -6.176 -4.258 17.749 1.00 95.25 191 TYR A O 1
ATOM 1442 N N . VAL A 1 192 ? -7.940 -5.352 18.644 1.00 95.62 192 VAL A N 1
ATOM 1443 C CA . VAL A 1 192 ? -8.127 -6.326 17.577 1.00 95.62 192 VAL A CA 1
ATOM 1444 C C . VAL A 1 192 ? -9.553 -6.246 17.039 1.00 95.62 192 VAL A C 1
ATOM 1446 O O . VAL A 1 192 ? -10.511 -6.087 17.798 1.00 95.62 192 VAL A O 1
ATOM 1449 N N . ILE A 1 193 ? -9.692 -6.363 15.724 1.00 95.69 193 ILE A N 1
ATOM 1450 C CA . ILE A 1 193 ? -10.943 -6.675 15.031 1.00 95.69 193 ILE A CA 1
ATOM 1451 C C . ILE A 1 193 ? -10.713 -8.002 14.315 1.00 95.69 193 ILE A C 1
ATOM 1453 O O . ILE A 1 193 ? -9.716 -8.162 13.617 1.00 95.69 193 ILE A O 1
ATOM 1457 N N . ASP A 1 194 ? -11.606 -8.968 14.495 1.00 94.25 194 ASP A N 1
ATOM 1458 C CA . ASP A 1 194 ? -11.485 -10.257 13.817 1.00 94.25 194 ASP A CA 1
ATOM 1459 C C . ASP A 1 194 ? -11.717 -10.152 12.294 1.00 94.25 194 ASP A C 1
ATOM 1461 O O . ASP A 1 194 ? -12.175 -9.140 11.761 1.00 94.25 194 ASP A O 1
ATOM 1465 N N . ALA A 1 195 ? -11.449 -11.239 11.573 1.00 92.06 195 ALA A N 1
ATOM 1466 C CA . ALA A 1 195 ? -11.613 -11.293 10.120 1.00 92.06 195 ALA A CA 1
ATOM 1467 C C . ALA A 1 195 ? -13.069 -11.137 9.628 1.00 92.06 195 ALA A C 1
ATOM 1469 O O . ALA A 1 195 ? -13.304 -10.883 8.440 1.00 92.06 195 ALA A O 1
ATOM 1470 N N . ARG A 1 196 ? -14.056 -11.290 10.524 1.00 91.81 196 ARG A N 1
ATOM 1471 C CA . ARG A 1 196 ? -15.482 -11.050 10.248 1.00 91.81 196 ARG A CA 1
ATOM 1472 C C . ARG A 1 196 ? -15.848 -9.575 10.411 1.00 91.81 196 ARG A C 1
ATOM 1474 O O . ARG A 1 196 ? -16.989 -9.199 10.141 1.00 91.81 196 ARG A O 1
ATOM 1481 N N . LEU A 1 197 ? -14.876 -8.737 10.777 1.00 93.06 197 LEU A N 1
ATOM 1482 C CA . LEU A 1 197 ? -15.021 -7.297 10.932 1.00 93.06 197 LEU A CA 1
ATOM 1483 C C . LEU A 1 197 ? -16.048 -6.958 12.023 1.00 93.06 197 LEU A C 1
ATOM 1485 O O . LEU A 1 197 ? -16.945 -6.135 11.819 1.00 93.06 197 LEU A O 1
ATOM 1489 N N . GLY A 1 198 ? -15.949 -7.648 13.164 1.00 92.75 198 GLY A N 1
ATOM 1490 C CA . GLY A 1 198 ? -16.739 -7.371 14.364 1.00 92.75 198 GLY A CA 1
ATOM 1491 C C . GLY A 1 198 ? -16.401 -6.033 15.040 1.00 92.75 198 GLY A C 1
ATOM 1492 O O . GLY A 1 198 ? -15.699 -5.179 14.493 1.00 92.75 198 GLY A O 1
ATOM 1493 N N . ALA A 1 199 ? -16.919 -5.837 16.254 1.00 92.56 199 ALA A N 1
ATOM 1494 C CA . ALA A 1 199 ? -16.568 -4.676 17.069 1.00 92.56 199 ALA A CA 1
ATOM 1495 C C . ALA A 1 199 ? -15.103 -4.767 17.551 1.00 92.56 199 ALA A C 1
ATOM 1497 O O . ALA A 1 199 ? -14.645 -5.867 17.874 1.00 92.56 199 ALA A O 1
ATOM 1498 N N . PRO A 1 200 ? -14.368 -3.642 17.643 1.00 94.56 200 PRO A N 1
ATOM 1499 C CA . PRO A 1 200 ? -13.019 -3.651 18.195 1.00 94.56 200 PRO A CA 1
ATOM 1500 C C . PRO A 1 200 ? -12.991 -4.107 19.653 1.00 94.56 200 PRO A C 1
ATOM 1502 O O . PRO A 1 200 ? -13.787 -3.650 20.473 1.00 94.56 200 PRO A O 1
ATOM 1505 N N . ARG A 1 201 ? -12.015 -4.949 19.996 1.00 93.44 201 ARG A N 1
ATOM 1506 C CA . ARG A 1 201 ? -11.768 -5.413 21.364 1.00 93.44 201 ARG A CA 1
ATOM 1507 C C . ARG A 1 201 ? -10.355 -5.052 21.799 1.00 93.44 201 ARG A C 1
ATOM 1509 O O . ARG A 1 201 ? -9.398 -5.379 21.104 1.00 93.44 201 ARG A O 1
ATOM 1516 N N . ALA A 1 202 ? -10.217 -4.402 22.952 1.00 93.19 202 ALA A N 1
ATOM 1517 C CA . ALA A 1 202 ? -8.907 -4.124 23.534 1.00 93.19 202 ALA A CA 1
ATOM 1518 C C . ALA A 1 202 ? -8.236 -5.432 23.985 1.00 93.19 202 ALA A C 1
ATOM 1520 O O . ALA A 1 202 ? -8.870 -6.261 24.645 1.00 93.19 202 ALA A O 1
ATOM 1521 N N . ILE A 1 203 ? -6.959 -5.598 23.645 1.00 92.12 203 ILE A N 1
ATOM 1522 C CA . ILE A 1 203 ? -6.113 -6.730 24.063 1.00 92.12 203 ILE A CA 1
ATOM 1523 C C . ILE A 1 203 ? -5.010 -6.314 25.046 1.00 92.12 203 ILE A C 1
ATOM 1525 O O . ILE A 1 203 ? -4.254 -7.157 25.525 1.00 92.12 203 ILE A O 1
ATOM 1529 N N . THR A 1 204 ? -4.935 -5.027 25.390 1.00 88.25 204 THR A N 1
ATOM 1530 C CA . THR A 1 204 ? -4.077 -4.508 26.464 1.00 88.25 204 THR A CA 1
ATOM 1531 C C . THR A 1 204 ? -4.891 -3.714 27.482 1.00 88.25 204 THR A C 1
ATOM 1533 O O . THR A 1 204 ? -5.930 -3.137 27.155 1.00 88.25 204 THR A O 1
ATOM 1536 N N . THR A 1 205 ? -4.410 -3.674 28.725 1.00 78.12 205 THR A N 1
ATOM 1537 C CA . THR A 1 205 ? -4.913 -2.808 29.802 1.00 78.12 205 THR A CA 1
ATOM 1538 C C . THR A 1 205 ? -3.741 -2.246 30.588 1.00 78.12 205 THR A C 1
ATOM 1540 O O . THR A 1 205 ? -2.978 -3.013 31.171 1.00 78.12 205 THR A O 1
ATOM 1543 N N . GLY A 1 206 ? -3.598 -0.918 30.617 1.00 70.56 206 GLY A N 1
ATOM 1544 C CA . GLY A 1 206 ? -2.385 -0.285 31.143 1.00 70.56 206 GLY A CA 1
ATOM 1545 C C . GLY A 1 206 ? -1.141 -0.812 30.419 1.00 70.56 206 GLY A C 1
ATOM 1546 O O . GLY A 1 206 ? -1.157 -0.920 29.193 1.00 70.56 206 GLY A O 1
ATOM 1547 N N . ASP A 1 207 ? -0.125 -1.209 31.187 1.00 62.75 207 ASP A N 1
ATOM 1548 C CA . ASP A 1 207 ? 1.149 -1.743 30.681 1.00 62.75 207 ASP A CA 1
ATOM 1549 C C . ASP A 1 207 ? 1.136 -3.264 30.421 1.00 62.75 207 ASP A C 1
ATOM 1551 O O . ASP A 1 207 ? 2.167 -3.844 30.086 1.00 62.75 207 ASP A O 1
ATOM 1555 N N . VAL A 1 208 ? -0.009 -3.944 30.585 1.00 59.59 208 VAL A N 1
ATOM 1556 C CA . VAL A 1 208 ? -0.076 -5.417 30.583 1.00 59.59 208 VAL A CA 1
ATOM 1557 C C . VAL A 1 208 ? -0.978 -5.945 29.462 1.00 59.59 208 VAL A C 1
ATOM 1559 O O . VAL A 1 208 ? -2.068 -5.423 29.198 1.00 59.59 208 VAL A O 1
ATOM 1562 N N . GLN A 1 209 ? -0.522 -7.010 28.797 1.00 64.62 209 GLN A N 1
ATOM 1563 C CA . GLN A 1 209 ? -1.311 -7.777 27.834 1.00 64.62 209 GLN A CA 1
ATOM 1564 C C . GLN A 1 209 ? -2.397 -8.581 28.560 1.00 64.62 209 GLN A C 1
ATOM 1566 O O . GLN A 1 209 ? -2.137 -9.218 29.580 1.00 64.62 209 GLN A O 1
ATOM 1571 N N . ARG A 1 210 ? -3.622 -8.577 28.031 1.00 58.38 210 ARG A N 1
ATOM 1572 C CA . ARG A 1 210 ? -4.719 -9.374 28.589 1.00 58.38 210 ARG A CA 1
ATOM 1573 C C . ARG A 1 210 ? -4.541 -10.857 28.245 1.00 58.38 210 ARG A C 1
ATOM 1575 O O . ARG A 1 210 ? -4.520 -11.219 27.071 1.00 58.38 210 ARG A O 1
ATOM 1582 N N . ALA A 1 211 ? -4.389 -11.696 29.271 1.00 56.09 211 ALA A N 1
ATOM 1583 C CA . ALA A 1 211 ? -4.129 -13.134 29.139 1.00 56.09 211 ALA A CA 1
ATOM 1584 C C . ALA A 1 211 ? -5.376 -13.968 28.774 1.00 56.09 211 ALA A C 1
ATOM 1586 O O . ALA A 1 211 ? -5.248 -15.121 28.381 1.00 56.09 211 ALA A O 1
ATOM 1587 N N . ASP A 1 212 ? -6.576 -13.398 28.881 1.00 53.47 212 ASP A N 1
ATOM 1588 C CA . ASP A 1 212 ? -7.876 -14.067 28.732 1.00 53.47 212 ASP A CA 1
ATOM 1589 C C . ASP A 1 212 ? -8.385 -14.169 27.281 1.00 53.47 212 ASP A C 1
ATOM 1591 O O . ASP A 1 212 ? -9.535 -14.535 27.055 1.00 53.47 212 ASP A O 1
ATOM 1595 N N . LEU A 1 213 ? -7.560 -13.816 26.290 1.00 51.78 213 LEU A N 1
ATOM 1596 C CA . LEU A 1 213 ? -8.016 -13.543 24.921 1.00 51.78 213 LEU A CA 1
ATOM 1597 C C . LEU A 1 213 ? -7.273 -14.326 23.820 1.00 51.78 213 LEU A C 1
ATOM 1599 O O . LEU A 1 213 ? -7.277 -13.870 22.672 1.00 51.78 213 LEU A O 1
ATOM 1603 N N . GLN A 1 214 ? -6.654 -15.463 24.168 1.00 45.41 214 GLN A N 1
ATOM 1604 C CA . GLN A 1 214 ? -6.068 -16.416 23.208 1.00 45.41 214 GLN A CA 1
ATOM 1605 C C . GLN A 1 214 ? -7.129 -17.283 22.525 1.00 45.41 214 GLN A C 1
ATOM 1607 O O . GLN A 1 214 ? -8.048 -17.757 23.229 1.00 45.41 214 GLN A O 1
#

Foldseek 3Di:
DDDDDDDDDDDDDDDDPPPPDPDPDLDDLVVLLVCLVVVVPVSNVVSLVVCCPDPNNVVCVCVSCVSVVNNDDDDDLDPAWAPWDAAPVRQKIWTWDDDPQWTKIWIAGRVVRDTQDIDIADDWYADPVQQKIWGWGDDVPAATWIWIARRNGDIDTAEDRQKHWDDWYQDPQRKIWTWIDHPPDPDIFIWIQHNVRDHIDGQDDPPDGNPPPD

Sequence (214 aa):
MRLLSFLAFVAAGSAAAAQTRPAPAPADLTTFEMAWEAGDYPTALRGFEQLLESPEASRWHRRIAEITGEVYVTRELAADGRTVRFSPGSKWVTWERGPTAAPWTIVARVADWRVVDSVQGSGATVDEQRDRVLVLRTAPGRSARLIVKEVGGAERILGDSTMLVASPAMGAGGAIHFVGRAAGQTGSHVYVIDARLGAPRAITTGDVQRADLQ

Secondary structure (DSSP, 8-state):
-----PPP------------PPPPPPPPHHHHHHHHHTT-HHHHHHHHHHHHTSTTHHHHHHHHHHHHT--S----S-TT-EEEEE-TTSSEEEEEES-TTSPEEEEEETTT--EEEEEE-EEEEEETTTTEEEEEE--TTS--EEEEEETTS-EEEES-TT-EEEEEEEPGGG-EEEEEE-TT-SS-EEEEE-TT----EE-EETTEE-GGG-

pLDDT: mean 85.76, std 16.22, range [35.19, 98.44]

Radius of gyration: 35.55 Å; chains: 1; bounding box: 68×37×138 Å